Protein AF-A0AAD6D3Y6-F1 (afdb_monomer_lite)

Organism: NCBI:txid3151616

Secondary structure (DSSP, 8-state):
--TT-SS---EEEEEE-TTS-HHHHHHHHHTTPSEEEEEEEETTEEEEEEEEE-EEEEE---TT----------------------TTTS---SEEEEEE---SHHHIIIIIHHHHHHHHHHHHHHS----SSS---GGGGGG--EEEEEEEEETTS-------TT---------HHHHHHHHHS-SSTT----EEEEEEPPTT----HHHHHHHHHHHHHHHHHHHHHHHHHHHHHHHHHHHHHHTTTSTT--HHHHHHHHHHHHHHHHHHT-HHHHHHHHHHHHHHHHHHHHHHHTT-TTTTT----THHHHHHHHHHHHHTS--S-TTTTSSS---

InterPro domains:
  IPR045126 Trafficking protein particle complex subunit TRAPPC10/Trs130 [PTHR13251] (1-311)
  IPR056913 TRAPPC10/Trs130, N-terminal [PF23036] (8-297)

pLDDT: mean 73.59, std 24.44, range [24.7, 98.38]

Foldseek 3Di:
DDPPPDQALEQEEEEEEPPPCCVVCVVVLCVCPFPAFFWFDAPVDDIDTQGTAGYDYDYDDDPPDDPDPDDDDDDDDPDVCPPPLQQLPDNAHQEYEYEDEDQDDVCCVPPVVVVVVVVVVVVVCQLDPDDDDDDDPLRSQLNFHYYAYEYEAEPPDHPPDDDDPPDPDDDDDDDPQRVCQVSPWDPDPPTDRRYAYAYHYDPPDDDDVVNVVSSVVVSVSVSVRSSVRLNSSLVSLVVVLVVLVVCQQPPPRAPVSNLSSLLSNLVSCSSRPVPVSSVVSVVVSVVSVVVLVVCVVVVNNNNRRSDDDPVVVVVVVVVVVVVVDDDDPPPPPPPDDDD

Radius of gyration: 25.41 Å; chains: 1; bounding box: 74×55×65 Å

Structure (mmCIF, N/CA/C/O backbone):
data_AF-A0AAD6D3Y6-F1
#
_entry.id   AF-A0AAD6D3Y6-F1
#
loop_
_atom_site.group_PDB
_atom_site.id
_atom_site.type_symbol
_atom_site.label_atom_id
_atom_site.label_alt_id
_atom_site.label_comp_id
_atom_site.label_asym_id
_atom_site.label_entity_id
_atom_site.label_seq_id
_atom_site.pdbx_PDB_ins_code
_atom_site.Cartn_x
_atom_site.Cartn_y
_atom_site.Cartn_z
_atom_site.occupancy
_atom_site.B_iso_or_equiv
_atom_site.auth_seq_id
_atom_site.auth_comp_id
_atom_site.auth_asym_id
_atom_site.auth_atom_id
_atom_site.pdbx_PDB_model_num
ATOM 1 N N . MET A 1 1 ? 9.311 -30.380 1.955 1.00 29.64 1 MET A N 1
ATOM 2 C CA . MET A 1 1 ? 9.420 -29.188 1.094 1.00 29.64 1 MET A CA 1
ATOM 3 C C . MET A 1 1 ? 8.186 -29.175 0.220 1.00 29.64 1 MET A C 1
ATOM 5 O O . MET A 1 1 ? 7.934 -30.170 -0.446 1.00 29.64 1 MET A O 1
ATOM 9 N N . ASP A 1 2 ? 7.358 -28.149 0.378 1.00 24.70 2 ASP A N 1
ATOM 10 C CA . ASP A 1 2 ? 6.023 -28.045 -0.216 1.00 24.70 2 ASP A CA 1
ATOM 11 C C . ASP A 1 2 ? 6.139 -27.502 -1.657 1.00 24.70 2 ASP A C 1
ATOM 13 O O . ASP A 1 2 ? 6.800 -26.481 -1.851 1.00 24.70 2 ASP A O 1
ATOM 17 N N . PRO A 1 3 ? 5.570 -28.160 -2.684 1.00 26.31 3 PRO A N 1
ATOM 18 C CA . PRO A 1 3 ? 5.762 -27.792 -4.091 1.00 26.31 3 PRO A CA 1
ATOM 19 C C . PRO A 1 3 ? 4.899 -26.594 -4.548 1.00 26.31 3 PRO A C 1
ATOM 21 O O . PRO A 1 3 ? 4.586 -26.466 -5.728 1.00 26.31 3 PRO A O 1
ATOM 24 N N . SER A 1 4 ? 4.519 -25.698 -3.635 1.00 30.69 4 SER A N 1
ATOM 25 C CA . SER A 1 4 ? 3.674 -24.520 -3.891 1.00 30.69 4 SER A CA 1
ATOM 26 C C . SER A 1 4 ? 4.456 -23.270 -4.328 1.00 30.69 4 SER A C 1
ATOM 28 O O . SER A 1 4 ? 3.867 -22.233 -4.631 1.00 30.69 4 SER A O 1
ATOM 30 N N . GLN A 1 5 ? 5.782 -23.363 -4.431 1.00 35.56 5 GLN A N 1
ATOM 31 C CA . GLN A 1 5 ? 6.666 -22.250 -4.779 1.00 35.56 5 GLN A CA 1
ATOM 32 C C . GLN A 1 5 ? 6.903 -22.129 -6.298 1.00 35.56 5 GLN A C 1
ATOM 34 O O . GLN A 1 5 ? 8.034 -22.006 -6.757 1.00 35.56 5 GLN A O 1
ATOM 39 N N . ALA A 1 6 ? 5.832 -22.180 -7.090 1.00 31.27 6 ALA A N 1
ATOM 40 C CA . ALA A 1 6 ? 5.877 -21.908 -8.525 1.00 31.27 6 ALA A CA 1
ATOM 41 C C . ALA A 1 6 ? 4.898 -20.767 -8.857 1.00 31.27 6 ALA A C 1
ATOM 43 O O . ALA A 1 6 ? 3.686 -20.938 -8.746 1.00 31.27 6 ALA A O 1
ATOM 44 N N . ALA A 1 7 ? 5.453 -19.605 -9.231 1.00 39.34 7 ALA A N 1
ATOM 45 C CA . ALA A 1 7 ? 4.770 -18.413 -9.765 1.00 39.34 7 ALA A CA 1
ATOM 46 C C . ALA A 1 7 ? 3.680 -17.775 -8.869 1.00 39.34 7 ALA A C 1
ATOM 48 O O . ALA A 1 7 ? 2.541 -17.576 -9.288 1.00 39.34 7 ALA A O 1
ATOM 49 N N . SER A 1 8 ? 4.006 -17.454 -7.612 1.00 42.97 8 SER A N 1
ATOM 50 C CA . SER A 1 8 ? 3.056 -16.829 -6.682 1.00 42.97 8 SER A CA 1
ATOM 51 C C . SER A 1 8 ? 3.239 -15.311 -6.649 1.00 42.97 8 SER A C 1
ATOM 53 O O . SER A 1 8 ? 4.220 -14.821 -6.097 1.00 42.97 8 SER A O 1
ATOM 55 N N . SER A 1 9 ? 2.275 -14.577 -7.206 1.00 53.47 9 SER A N 1
ATOM 56 C CA . SER A 1 9 ? 2.002 -13.167 -6.902 1.00 53.47 9 SER A CA 1
ATOM 57 C C . SER A 1 9 ? 2.112 -12.929 -5.386 1.00 53.47 9 SER A C 1
ATOM 59 O O . SER A 1 9 ? 1.259 -13.409 -4.635 1.00 53.47 9 SER A O 1
ATOM 61 N N . ASN A 1 10 ? 3.166 -12.261 -4.917 1.00 71.12 10 ASN A N 1
ATOM 62 C CA . ASN A 1 10 ? 3.442 -12.119 -3.485 1.00 71.12 10 ASN A CA 1
ATOM 63 C C . ASN A 1 10 ? 3.415 -10.641 -3.089 1.00 71.12 10 ASN A C 1
ATOM 65 O O . ASN A 1 10 ? 4.448 -10.029 -2.817 1.00 71.12 10 ASN A O 1
ATOM 69 N N . VAL A 1 11 ? 2.216 -10.053 -3.048 1.00 88.88 11 VAL A N 1
ATOM 70 C CA . VAL A 1 11 ? 2.028 -8.791 -2.328 1.00 88.88 11 VAL A CA 1
ATOM 71 C C . VAL A 1 11 ? 2.177 -9.067 -0.839 1.00 88.88 11 VAL A C 1
ATOM 73 O O . VAL A 1 11 ? 1.433 -9.854 -0.256 1.00 88.88 11 VAL A O 1
ATOM 76 N N . THR A 1 12 ? 3.138 -8.399 -0.215 1.00 91.81 12 THR A N 1
ATOM 77 C CA . THR A 1 12 ? 3.390 -8.545 1.216 1.00 91.81 12 THR A CA 1
ATOM 78 C C . THR A 1 12 ? 2.735 -7.412 1.997 1.00 91.81 12 THR A C 1
ATOM 80 O O . THR A 1 12 ? 2.876 -6.238 1.643 1.00 91.81 12 THR A O 1
ATOM 83 N N . VAL A 1 13 ? 2.052 -7.768 3.082 1.00 94.06 13 VAL A N 1
ATOM 84 C CA . VAL A 1 13 ? 1.565 -6.853 4.114 1.00 94.06 13 VAL A CA 1
ATOM 85 C C . VAL A 1 13 ? 2.375 -7.098 5.379 1.00 94.06 13 VAL A C 1
ATOM 87 O O . VAL A 1 13 ? 2.383 -8.195 5.932 1.00 94.06 13 VAL A O 1
ATOM 90 N N . GLU A 1 14 ? 3.078 -6.075 5.837 1.00 95.06 14 GLU A N 1
ATOM 91 C CA . GLU A 1 14 ? 3.835 -6.136 7.082 1.00 95.06 14 GLU A CA 1
ATOM 92 C C . GLU A 1 14 ? 2.945 -5.707 8.247 1.00 95.06 14 GLU A C 1
ATOM 94 O O . GLU A 1 14 ? 2.184 -4.747 8.123 1.00 95.06 14 GLU A O 1
ATOM 99 N N . TYR A 1 15 ? 3.034 -6.384 9.389 1.00 96.25 15 TYR A N 1
ATOM 100 C CA . TYR A 1 15 ? 2.309 -5.994 10.594 1.00 96.25 15 TYR A CA 1
ATOM 101 C C . TYR A 1 15 ? 3.240 -5.781 11.790 1.00 96.25 15 TYR A C 1
ATOM 103 O O . TYR A 1 15 ? 4.175 -6.541 12.035 1.00 96.25 15 TYR A O 1
ATOM 111 N N . THR A 1 16 ? 2.962 -4.737 12.567 1.00 97.44 16 THR A N 1
ATOM 112 C CA . THR A 1 16 ? 3.592 -4.456 13.861 1.00 97.44 16 THR A CA 1
ATOM 113 C C . THR A 1 16 ? 2.586 -4.765 14.961 1.00 97.44 16 THR A C 1
ATOM 115 O O . THR A 1 16 ? 1.524 -4.148 15.016 1.00 97.44 16 THR A O 1
ATO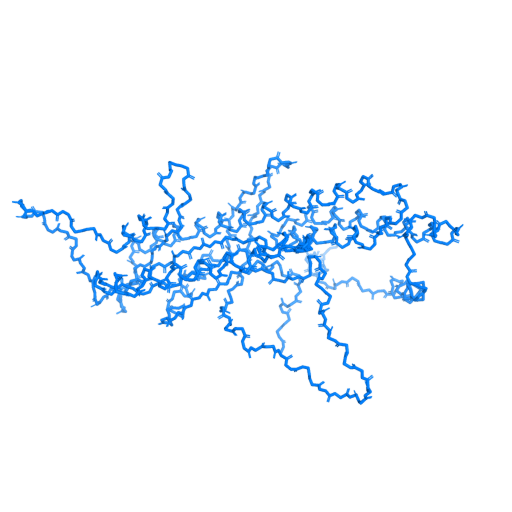M 118 N N . ASP A 1 17 ? 2.911 -5.723 15.824 1.00 96.38 17 ASP A N 1
ATOM 119 C CA . ASP A 1 17 ? 1.988 -6.252 16.828 1.00 96.38 17 ASP A CA 1
ATOM 120 C C . ASP A 1 17 ? 2.645 -6.329 18.214 1.00 96.38 17 ASP A C 1
ATOM 122 O O . ASP A 1 17 ? 3.096 -7.393 18.640 1.00 96.38 17 ASP A O 1
ATOM 126 N N . PRO A 1 18 ? 2.721 -5.201 18.941 1.00 94.69 18 PRO A N 1
ATOM 127 C CA . PRO A 1 18 ? 3.331 -5.170 20.269 1.00 94.69 18 PRO A CA 1
ATOM 128 C C . PRO A 1 18 ? 2.520 -5.936 21.326 1.00 94.69 18 PRO A C 1
ATOM 130 O O . PRO A 1 18 ? 3.010 -6.147 22.431 1.00 94.69 18 PRO A O 1
ATOM 133 N N . SER A 1 19 ? 1.272 -6.313 21.028 1.00 93.50 19 SER A N 1
ATOM 134 C CA . SER A 1 19 ? 0.341 -6.926 21.982 1.00 93.50 19 SER A CA 1
ATOM 135 C C . SER A 1 19 ? -0.005 -8.385 21.667 1.00 93.50 19 SER A C 1
ATOM 137 O O . SER A 1 19 ? -0.805 -8.974 22.393 1.00 93.50 19 SER A O 1
ATOM 139 N N . GLY A 1 20 ? 0.579 -8.981 20.622 1.00 94.38 20 GLY A N 1
ATOM 140 C CA . GLY A 1 20 ? 0.319 -10.372 20.236 1.00 94.38 20 GLY A CA 1
ATOM 141 C C . GLY A 1 20 ? -1.126 -10.627 19.780 1.00 94.38 20 GLY A C 1
ATOM 142 O O . GLY A 1 20 ? -1.701 -11.676 20.076 1.00 94.38 20 GLY A O 1
ATOM 143 N N . LEU A 1 21 ? -1.746 -9.653 19.116 1.00 94.00 21 LEU A N 1
ATOM 144 C CA . LEU A 1 21 ? -3.113 -9.708 18.604 1.00 94.00 21 LEU A CA 1
ATOM 145 C C . LEU A 1 21 ? -3.249 -10.491 17.293 1.00 94.00 21 LEU A C 1
ATOM 147 O O . LEU A 1 21 ? -4.316 -11.052 17.042 1.00 94.00 21 LEU A O 1
ATOM 151 N N . PHE A 1 22 ? -2.209 -10.542 16.455 1.00 94.88 22 PHE A N 1
ATOM 152 C CA . PHE A 1 22 ? -2.295 -11.092 15.098 1.00 94.88 22 PHE A CA 1
ATOM 153 C C . PHE A 1 22 ? -2.845 -12.530 15.054 1.00 94.88 22 PHE A C 1
ATOM 155 O O . PHE A 1 22 ? -3.781 -12.759 14.285 1.00 94.88 22 PHE A O 1
ATOM 162 N N . PRO A 1 23 ? -2.406 -13.477 15.915 1.00 94.31 23 PRO A N 1
ATOM 163 C CA . PRO A 1 23 ? -2.943 -14.843 15.909 1.00 94.31 23 PRO A CA 1
ATOM 164 C C . PRO A 1 23 ? -4.462 -14.929 16.132 1.00 94.31 23 PRO A C 1
ATOM 166 O O . PRO A 1 23 ? -5.095 -15.893 15.710 1.00 94.31 23 PRO A O 1
ATOM 169 N N . GLN A 1 24 ? -5.064 -13.929 16.784 1.00 91.94 24 GLN A N 1
ATOM 170 C CA . GLN A 1 24 ? -6.501 -13.901 17.080 1.00 91.94 24 GLN A CA 1
ATOM 171 C C . GLN A 1 24 ? -7.332 -13.424 15.882 1.00 91.94 24 GLN A C 1
ATOM 173 O O . GLN A 1 24 ? -8.460 -13.872 15.693 1.00 91.94 24 GLN A O 1
ATOM 178 N N . ILE A 1 25 ? -6.778 -12.520 15.071 1.00 94.12 25 ILE A N 1
ATOM 179 C CA . ILE A 1 25 ? -7.455 -11.933 13.903 1.00 94.12 25 ILE A CA 1
ATOM 180 C C . ILE A 1 25 ? -7.087 -12.635 12.591 1.00 94.12 25 ILE A C 1
ATOM 182 O O . ILE A 1 25 ? -7.789 -12.460 11.599 1.00 94.12 25 ILE A O 1
ATOM 186 N N . GLN A 1 26 ? -6.019 -13.438 12.575 1.00 93.31 26 GLN A N 1
ATOM 187 C CA . GLN A 1 26 ? -5.490 -14.070 11.367 1.00 93.31 26 GLN A CA 1
ATOM 188 C C . GLN A 1 26 ? -6.554 -14.890 10.630 1.00 93.31 26 GLN A C 1
ATOM 190 O O . GLN A 1 26 ? -6.830 -14.616 9.466 1.00 93.31 26 GLN A O 1
ATOM 195 N N . SER A 1 27 ? -7.222 -15.824 11.316 1.00 92.44 27 SER A N 1
ATOM 196 C CA . SER A 1 27 ? -8.264 -16.665 10.700 1.00 92.44 27 SER A CA 1
ATOM 197 C C . SER A 1 27 ? -9.457 -15.857 10.166 1.00 92.44 27 SER A C 1
ATOM 199 O O . SER A 1 27 ? -10.065 -16.222 9.159 1.00 92.44 27 SER A O 1
ATOM 201 N N . ILE A 1 28 ? -9.772 -14.731 10.814 1.00 93.00 28 ILE A N 1
ATOM 202 C CA . ILE A 1 28 ? -10.852 -13.827 10.411 1.00 93.00 28 ILE A CA 1
ATOM 203 C C . ILE A 1 28 ? -10.478 -13.141 9.095 1.00 93.00 28 ILE A C 1
ATOM 205 O O . ILE A 1 28 ? -11.274 -13.136 8.158 1.00 93.00 28 ILE A O 1
ATOM 209 N N . ILE A 1 29 ? -9.258 -12.612 8.996 1.00 93.75 29 ILE A N 1
ATOM 210 C CA . ILE A 1 29 ? -8.768 -11.933 7.792 1.00 93.75 29 ILE A CA 1
ATOM 211 C C . ILE A 1 29 ? -8.563 -12.931 6.644 1.00 93.75 29 ILE A C 1
ATOM 213 O O . ILE A 1 29 ? -8.992 -12.673 5.520 1.00 93.75 29 ILE A O 1
ATOM 217 N N . GLU A 1 30 ? -7.976 -14.098 6.918 1.00 92.62 30 GLU A N 1
ATOM 218 C CA . GLU A 1 30 ? -7.735 -15.151 5.923 1.00 92.62 30 GLU A CA 1
ATOM 219 C C . GLU A 1 30 ? -9.030 -15.679 5.296 1.00 92.62 30 GLU A C 1
ATOM 221 O O . GLU A 1 30 ? -9.026 -16.057 4.126 1.00 92.62 30 GLU A O 1
ATOM 226 N N . SER A 1 31 ? -10.164 -15.610 6.005 1.00 93.62 31 SER A N 1
ATOM 227 C CA . SER A 1 31 ? -11.478 -15.962 5.443 1.00 93.62 31 SER A CA 1
ATOM 228 C C . SER A 1 31 ? -11.907 -15.089 4.251 1.00 93.62 31 SER A C 1
ATOM 230 O O . SER A 1 31 ? -12.812 -15.465 3.502 1.00 93.62 31 SER A O 1
ATOM 232 N N . LYS A 1 32 ? -11.267 -13.926 4.066 1.00 94.44 32 LYS A N 1
ATOM 233 C CA . LYS A 1 32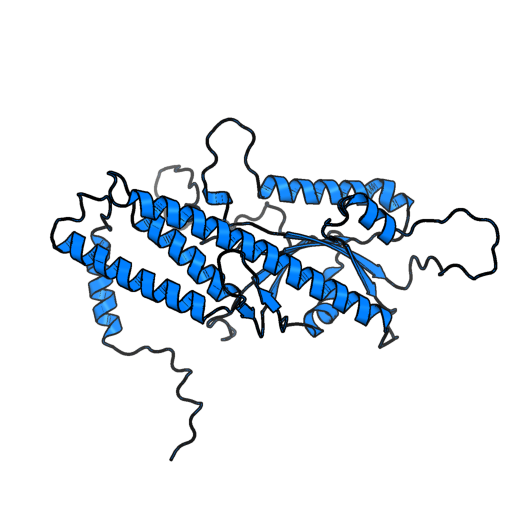 ? -11.500 -12.984 2.961 1.00 94.44 32 LYS A CA 1
ATOM 234 C C . LYS A 1 32 ? -10.401 -13.010 1.903 1.00 94.44 32 LYS A C 1
ATOM 236 O O . LYS A 1 32 ? -10.491 -12.260 0.932 1.00 94.44 32 LYS A O 1
ATOM 241 N N . LEU A 1 33 ? -9.378 -13.848 2.075 1.00 92.75 33 LEU A N 1
ATOM 242 C CA . LEU A 1 33 ? -8.307 -14.013 1.100 1.00 92.75 33 LEU A CA 1
ATOM 243 C C . LEU A 1 33 ? -8.631 -15.123 0.079 1.00 92.75 33 LEU A C 1
ATOM 245 O O . LEU A 1 33 ? -9.327 -16.085 0.407 1.00 92.75 33 LEU A O 1
ATOM 249 N N . PRO A 1 34 ? -8.114 -15.027 -1.162 1.00 94.38 34 PRO A N 1
ATOM 250 C CA . PRO A 1 34 ? -7.408 -13.875 -1.735 1.00 94.38 34 PRO A CA 1
ATOM 251 C C . PRO A 1 34 ? -8.339 -12.665 -1.896 1.00 94.38 34 PRO A C 1
ATOM 253 O O . PRO A 1 34 ? -9.553 -12.829 -2.013 1.00 94.38 34 PRO A O 1
ATOM 256 N N . LEU A 1 35 ? -7.779 -11.452 -1.925 1.00 94.81 35 LEU A N 1
ATOM 257 C CA . LEU A 1 35 ? -8.582 -10.256 -2.177 1.00 94.81 35 LEU A CA 1
ATOM 258 C C . LEU A 1 35 ? -9.098 -10.289 -3.612 1.00 94.81 35 LEU A C 1
ATOM 260 O O . LEU A 1 35 ? -8.324 -10.501 -4.540 1.00 94.81 35 LEU A O 1
ATOM 264 N N . LYS A 1 36 ? -10.397 -10.063 -3.803 1.00 94.12 36 LYS A N 1
ATOM 265 C CA . LYS A 1 36 ? -11.034 -10.137 -5.124 1.00 94.12 36 LYS A CA 1
ATOM 266 C C . LYS A 1 36 ? -11.553 -8.792 -5.601 1.00 94.12 36 LYS A C 1
ATOM 268 O O . LYS A 1 36 ? -11.879 -7.923 -4.783 1.00 94.12 36 LYS A O 1
ATOM 273 N N . ASN A 1 37 ? -11.697 -8.678 -6.920 1.00 93.06 37 ASN A N 1
ATOM 274 C CA . ASN A 1 37 ? -12.347 -7.560 -7.608 1.00 93.06 37 ASN A CA 1
ATOM 275 C C . ASN A 1 37 ? -11.702 -6.196 -7.310 1.00 93.06 37 ASN A C 1
ATOM 277 O O . ASN A 1 37 ? -12.397 -5.211 -7.042 1.00 93.06 37 ASN A O 1
ATOM 281 N N . LEU A 1 38 ? -10.368 -6.130 -7.327 1.00 95.81 38 LEU A N 1
ATOM 282 C CA . LEU A 1 38 ? -9.665 -4.857 -7.217 1.00 95.81 38 LEU A CA 1
ATOM 283 C C . LEU A 1 38 ? -9.642 -4.185 -8.592 1.00 95.81 38 LEU A C 1
ATOM 285 O O . LEU A 1 38 ? -9.513 -4.849 -9.618 1.00 95.81 38 LEU A O 1
ATOM 289 N N . HIS A 1 39 ? -9.745 -2.861 -8.610 1.00 95.38 39 HIS A N 1
ATOM 290 C CA . HIS A 1 39 ? -9.711 -2.080 -9.842 1.00 95.38 39 HIS A CA 1
ATOM 291 C C . HIS A 1 39 ? -8.620 -1.029 -9.709 1.00 95.38 39 HIS A C 1
ATOM 293 O O . HIS A 1 39 ? -8.803 -0.018 -9.027 1.00 95.38 39 HIS A O 1
ATOM 299 N N . TRP A 1 40 ? -7.478 -1.281 -10.339 1.00 96.00 40 TRP A N 1
ATOM 300 C CA . TRP A 1 40 ? -6.388 -0.323 -10.369 1.00 96.00 40 TRP A CA 1
ATOM 301 C C . TRP A 1 40 ? -6.675 0.756 -11.412 1.00 96.00 40 TRP A C 1
ATOM 303 O O . TRP A 1 40 ? -6.980 0.469 -12.573 1.00 96.00 40 TRP A O 1
ATOM 313 N N . LYS A 1 41 ? -6.597 2.012 -10.976 1.00 93.25 41 LYS A N 1
ATOM 314 C CA . LYS A 1 41 ? -6.769 3.197 -11.812 1.00 93.25 41 LYS A CA 1
ATOM 315 C C . LYS A 1 41 ? -5.502 4.021 -11.693 1.00 93.25 41 LYS A C 1
ATOM 317 O O . LYS A 1 41 ? -5.200 4.481 -10.598 1.00 93.25 41 LYS A O 1
ATOM 322 N N . SER A 1 42 ? -4.824 4.223 -12.812 1.00 89.69 42 SER A N 1
ATOM 323 C CA . SER A 1 42 ? -3.665 5.103 -12.894 1.00 89.69 42 SER A CA 1
ATOM 324 C C . SER A 1 42 ? -3.956 6.245 -13.867 1.00 89.69 42 SER A C 1
ATOM 326 O O . SER A 1 42 ? -4.652 6.015 -14.858 1.00 89.69 42 SER A O 1
ATOM 328 N N . PRO A 1 43 ? -3.452 7.471 -13.646 1.00 86.44 43 PRO A N 1
ATOM 329 C CA . PRO A 1 43 ? -3.654 8.577 -14.583 1.00 86.44 43 PRO A CA 1
ATOM 330 C C . PRO A 1 43 ? -3.055 8.322 -15.974 1.00 86.44 43 PRO A C 1
ATOM 332 O O . PRO A 1 43 ? -3.552 8.858 -16.962 1.00 86.44 43 PRO A O 1
ATOM 335 N N . THR A 1 44 ? -1.987 7.522 -16.052 1.00 83.31 44 THR A N 1
ATOM 336 C CA . THR A 1 44 ? -1.222 7.266 -17.283 1.00 83.31 44 THR A CA 1
ATOM 337 C C . THR A 1 44 ? -1.656 5.997 -18.016 1.00 83.31 44 THR A C 1
ATOM 339 O O . THR A 1 44 ? -1.186 5.747 -19.127 1.00 83.31 44 THR A O 1
ATOM 342 N N . ARG A 1 45 ? -2.559 5.191 -17.437 1.00 86.75 45 ARG A N 1
ATOM 343 C CA . ARG A 1 45 ? -2.931 3.869 -17.961 1.00 86.75 45 ARG A CA 1
ATOM 344 C C . ARG A 1 45 ? -4.439 3.632 -17.962 1.00 86.75 45 ARG A C 1
ATOM 346 O O . ARG A 1 45 ? -5.163 4.194 -17.143 1.00 86.75 45 ARG A O 1
ATOM 353 N N . PRO A 1 46 ? -4.938 2.763 -18.858 1.00 91.19 46 PRO A N 1
ATOM 354 C CA . PRO A 1 46 ? -6.310 2.282 -18.768 1.00 91.19 46 PRO A CA 1
ATOM 355 C C . PRO A 1 46 ? -6.549 1.561 -17.437 1.00 91.19 46 PRO A C 1
ATOM 357 O O . PRO A 1 46 ? -5.643 0.963 -16.858 1.00 91.19 46 PRO A O 1
ATOM 360 N N . VAL A 1 47 ? -7.801 1.579 -16.979 1.00 94.38 47 VAL A N 1
ATOM 361 C CA . VAL A 1 47 ? -8.210 0.848 -15.775 1.00 94.38 47 VAL A CA 1
ATOM 362 C C . VAL A 1 47 ? -7.918 -0.642 -15.953 1.00 94.38 47 VAL A C 1
ATOM 364 O O . VAL A 1 47 ? -8.276 -1.231 -16.976 1.00 94.38 47 VAL A O 1
ATOM 367 N N . ARG A 1 48 ? -7.297 -1.252 -14.941 1.00 94.75 48 ARG A N 1
ATOM 368 C CA . ARG A 1 48 ? -7.036 -2.693 -14.891 1.00 94.75 48 ARG A CA 1
ATOM 369 C C . ARG A 1 48 ? -7.839 -3.346 -13.782 1.00 94.75 48 ARG A C 1
ATOM 371 O O . ARG A 1 48 ? -7.928 -2.821 -12.673 1.00 94.75 48 ARG A O 1
ATOM 378 N N . SER A 1 49 ? -8.395 -4.510 -14.087 1.00 94.19 49 SER A N 1
ATOM 379 C CA . SER A 1 49 ? -9.099 -5.334 -13.109 1.00 94.19 49 SER A CA 1
ATOM 380 C C . SER A 1 49 ? -8.163 -6.430 -12.624 1.00 94.19 49 SER A C 1
ATOM 382 O O . SER A 1 49 ? -7.571 -7.138 -13.431 1.00 94.19 49 SER A O 1
ATOM 384 N N . ILE A 1 50 ? -8.044 -6.569 -11.309 1.00 94.19 50 ILE A N 1
ATOM 385 C CA . ILE A 1 50 ? -7.297 -7.638 -10.652 1.00 94.19 50 ILE A CA 1
ATOM 386 C C . ILE A 1 50 ? -8.339 -8.546 -10.001 1.00 94.19 50 ILE A C 1
ATOM 388 O O . ILE A 1 50 ? -8.946 -8.208 -8.979 1.00 94.19 50 ILE A O 1
ATOM 392 N N . GLU A 1 51 ? -8.586 -9.691 -10.636 1.00 90.88 51 GLU A N 1
ATOM 393 C CA . GLU A 1 51 ? -9.628 -10.633 -10.218 1.00 90.88 51 GLU A CA 1
ATOM 394 C C . GLU A 1 51 ? -9.325 -11.249 -8.849 1.00 90.88 51 GLU A C 1
ATOM 396 O O . GLU A 1 51 ? -10.214 -11.369 -8.004 1.00 90.88 51 GLU A O 1
ATOM 401 N N . SER A 1 52 ? -8.061 -11.608 -8.618 1.00 91.94 52 SER A N 1
ATOM 402 C CA . SER A 1 52 ? -7.606 -12.283 -7.408 1.00 91.94 52 SER A CA 1
ATOM 403 C C . SER A 1 52 ? -6.183 -11.861 -7.060 1.00 91.94 52 SER A C 1
ATOM 405 O O . SER A 1 52 ? -5.241 -12.186 -7.777 1.00 91.94 52 SER A O 1
ATOM 407 N N . LEU A 1 53 ? -6.023 -11.219 -5.908 1.00 93.38 53 LEU A N 1
ATOM 408 C CA . LEU A 1 53 ? -4.747 -10.800 -5.352 1.00 93.38 53 LEU A CA 1
ATOM 409 C C . LEU A 1 53 ? -4.412 -11.623 -4.105 1.00 93.38 53 LEU A C 1
ATOM 411 O O . LEU A 1 53 ? -5.119 -11.572 -3.092 1.00 93.38 53 LEU A O 1
ATOM 415 N N . ARG A 1 54 ? -3.309 -12.372 -4.167 1.00 90.50 54 ARG A N 1
ATOM 416 C CA . ARG A 1 54 ? -2.773 -13.090 -3.007 1.00 90.50 54 ARG A CA 1
ATOM 417 C C . ARG A 1 54 ? -1.947 -12.146 -2.147 1.00 90.50 54 ARG A C 1
ATOM 419 O O . ARG A 1 54 ? -1.169 -11.348 -2.662 1.00 90.50 54 ARG A O 1
ATOM 426 N N . ILE A 1 55 ? -2.121 -12.270 -0.836 1.00 90.94 55 ILE A N 1
ATOM 427 C CA . ILE A 1 55 ? -1.399 -11.479 0.152 1.00 90.94 55 ILE A CA 1
ATOM 428 C C . ILE A 1 55 ? -0.703 -12.410 1.131 1.00 90.94 55 ILE A C 1
ATOM 430 O O . ILE A 1 55 ? -1.329 -13.330 1.654 1.00 90.94 55 ILE A O 1
ATOM 434 N N . GLY A 1 56 ? 0.573 -12.137 1.393 1.00 90.94 56 GLY A N 1
ATOM 435 C CA . GLY A 1 56 ? 1.318 -12.718 2.505 1.00 90.94 56 GLY A CA 1
ATOM 436 C C . GLY A 1 56 ? 1.449 -11.720 3.652 1.00 90.94 56 GLY A C 1
ATOM 437 O O . GLY A 1 56 ? 1.746 -10.550 3.417 1.00 90.94 56 GLY A O 1
ATOM 438 N N . PHE A 1 57 ? 1.259 -12.177 4.890 1.00 92.62 57 PHE A N 1
ATOM 439 C CA . PHE A 1 57 ? 1.527 -11.370 6.079 1.00 92.62 57 PHE A CA 1
ATOM 440 C C . PHE A 1 57 ? 2.908 -11.678 6.649 1.00 92.62 57 PHE A C 1
ATOM 442 O O . PHE A 1 57 ? 3.276 -12.843 6.794 1.00 92.62 57 PHE A O 1
ATOM 449 N N . VAL A 1 58 ? 3.654 -10.637 7.012 1.00 92.75 58 VAL A N 1
ATOM 450 C CA . VAL A 1 58 ? 4.957 -10.763 7.678 1.00 92.75 58 VAL A CA 1
ATOM 451 C C . VAL A 1 58 ? 5.000 -9.882 8.918 1.00 92.75 58 VAL A C 1
ATOM 453 O O . VAL A 1 58 ? 4.532 -8.747 8.902 1.00 92.75 58 VAL A O 1
ATOM 456 N N . SER A 1 59 ? 5.558 -10.396 10.010 1.00 92.75 59 SER A N 1
ATOM 457 C CA . SER A 1 59 ? 5.785 -9.583 11.204 1.00 92.75 59 SER A CA 1
ATOM 458 C C . SER A 1 59 ? 6.952 -8.628 10.960 1.00 92.75 59 SER A C 1
ATOM 460 O O . SER A 1 59 ? 7.981 -9.042 10.423 1.00 92.75 59 SER A O 1
ATOM 462 N N . ALA A 1 60 ? 6.812 -7.373 11.383 1.00 88.94 60 ALA A N 1
ATOM 463 C CA . ALA A 1 60 ? 7.914 -6.423 11.418 1.00 88.94 60 ALA A CA 1
ATOM 464 C C . ALA A 1 60 ? 8.994 -6.946 12.382 1.00 88.94 60 ALA A C 1
ATOM 466 O O . ALA A 1 60 ? 8.834 -6.900 13.603 1.00 88.94 60 ALA A O 1
ATOM 467 N N . GLN A 1 61 ? 10.087 -7.483 11.837 1.00 68.25 61 GLN A N 1
ATOM 468 C CA . GLN A 1 61 ? 11.248 -7.867 12.636 1.00 68.25 61 GLN A CA 1
ATOM 469 C C . GLN A 1 61 ? 11.907 -6.591 13.182 1.00 68.25 61 GLN A C 1
ATOM 471 O O . GLN A 1 61 ? 12.138 -5.658 12.408 1.00 68.25 61 GLN A O 1
ATOM 476 N N . PRO A 1 62 ? 12.250 -6.517 14.482 1.00 50.94 62 PRO A N 1
ATOM 477 C CA . PRO A 1 62 ? 13.175 -5.493 14.939 1.00 50.94 62 PRO A CA 1
ATOM 478 C C . PRO A 1 62 ? 14.492 -5.688 14.181 1.00 50.94 62 PRO A C 1
ATOM 480 O O . PRO A 1 62 ? 14.930 -6.817 13.973 1.00 50.94 62 PRO A O 1
ATOM 483 N N . GLU A 1 63 ? 15.110 -4.591 13.760 1.00 44.34 63 GLU A N 1
ATOM 484 C CA . GLU A 1 63 ? 16.269 -4.491 12.854 1.00 44.34 63 GLU A CA 1
ATOM 485 C C . GLU A 1 63 ? 17.584 -5.144 13.368 1.00 44.34 63 GLU A C 1
ATOM 487 O O . GLU A 1 63 ? 18.681 -4.734 13.014 1.00 44.34 63 GLU A O 1
ATOM 492 N N . SER A 1 64 ? 17.512 -6.156 14.238 1.00 35.06 64 SER A N 1
ATOM 493 C CA . SER A 1 64 ? 18.649 -6.823 14.892 1.00 35.06 64 SER A CA 1
ATOM 494 C C . SER A 1 64 ? 18.988 -8.208 14.326 1.00 35.06 64 SER A C 1
ATOM 496 O O . SER A 1 64 ? 19.872 -8.877 14.859 1.00 35.06 64 SER A O 1
ATOM 498 N N . ALA A 1 65 ? 18.346 -8.644 13.242 1.00 34.81 65 ALA A N 1
ATOM 499 C CA . ALA A 1 65 ? 18.641 -9.924 12.602 1.00 34.81 65 ALA A CA 1
ATOM 500 C C . ALA A 1 65 ? 19.002 -9.746 11.121 1.00 34.81 65 ALA A C 1
ATOM 502 O O . ALA A 1 65 ? 18.294 -10.205 10.226 1.00 34.81 65 ALA A O 1
ATOM 503 N N . GLU A 1 66 ? 20.150 -9.118 10.850 1.00 35.00 66 GLU A N 1
ATOM 504 C CA . GLU A 1 66 ? 20.880 -9.481 9.636 1.00 35.00 66 GLU A CA 1
ATOM 505 C C . GLU A 1 66 ? 21.225 -10.980 9.730 1.00 35.00 66 GLU A C 1
ATOM 507 O O . GLU A 1 66 ? 21.828 -11.407 10.723 1.00 35.00 66 GLU A O 1
ATOM 512 N N . PRO A 1 67 ? 20.860 -11.814 8.741 1.00 34.06 67 PRO A N 1
ATOM 513 C CA . PRO A 1 67 ? 21.345 -13.179 8.707 1.00 34.06 67 PRO A CA 1
ATOM 514 C C . PRO A 1 67 ? 22.857 -13.111 8.500 1.00 34.06 67 PRO A C 1
ATOM 516 O O . PRO A 1 67 ? 23.322 -12.707 7.436 1.00 34.06 67 PRO A O 1
ATOM 519 N N . LYS A 1 68 ? 23.630 -13.491 9.526 1.00 29.16 68 LYS A N 1
ATOM 520 C CA . LYS A 1 68 ? 25.063 -13.765 9.378 1.00 29.16 68 LYS A CA 1
ATOM 521 C C . LYS A 1 68 ? 25.224 -14.755 8.220 1.00 29.16 68 LYS A C 1
ATOM 523 O O . LYS A 1 68 ? 24.713 -15.871 8.342 1.00 29.16 68 LYS A O 1
ATOM 528 N N . PRO A 1 69 ? 25.915 -14.407 7.122 1.00 34.28 69 PRO A N 1
ATOM 529 C CA . PRO A 1 69 ? 26.319 -15.421 6.171 1.00 34.28 69 PRO A CA 1
ATOM 530 C C . PRO A 1 69 ? 27.294 -16.353 6.892 1.00 34.28 69 PRO A C 1
ATOM 532 O O . PRO A 1 69 ? 28.257 -15.908 7.518 1.00 34.28 69 PRO A O 1
ATOM 535 N N . SER A 1 70 ? 27.002 -17.648 6.841 1.00 33.72 70 SER A N 1
ATOM 536 C CA . SER A 1 70 ? 27.939 -18.714 7.169 1.00 33.72 70 SER A CA 1
ATOM 537 C C . SER A 1 70 ? 29.233 -18.472 6.396 1.00 33.72 70 SER A C 1
ATOM 539 O O . SER A 1 70 ? 29.264 -18.571 5.170 1.00 33.72 70 SER A O 1
ATOM 541 N N . SER A 1 71 ? 30.274 -18.072 7.120 1.00 34.72 71 SER A N 1
ATOM 542 C CA . SER A 1 71 ? 31.610 -17.871 6.587 1.00 34.72 71 SER A CA 1
ATOM 543 C C . SER A 1 71 ? 32.264 -19.228 6.357 1.00 34.72 71 SER A C 1
ATOM 545 O O . SER A 1 71 ? 32.677 -19.863 7.321 1.00 34.72 71 SER A O 1
ATOM 547 N N . ASP A 1 72 ? 32.412 -19.621 5.098 1.00 36.56 72 ASP A N 1
ATOM 548 C CA . ASP A 1 72 ? 33.491 -20.505 4.667 1.00 36.56 72 ASP A CA 1
ATOM 549 C C . ASP A 1 72 ? 34.190 -19.834 3.482 1.00 36.56 72 ASP A C 1
ATOM 551 O O . ASP A 1 72 ? 33.607 -19.653 2.415 1.00 36.56 72 ASP A O 1
ATOM 555 N N . GLY A 1 73 ? 35.437 -19.407 3.699 1.00 31.38 73 GLY A N 1
ATOM 556 C CA . GLY A 1 73 ? 36.288 -18.807 2.670 1.00 31.38 73 GLY A CA 1
ATOM 557 C C . GLY A 1 73 ? 37.161 -17.674 3.201 1.00 31.38 73 GLY A C 1
ATOM 558 O O . GLY A 1 73 ? 36.765 -16.513 3.200 1.00 31.38 73 GLY A O 1
ATOM 559 N N . ALA A 1 74 ? 38.362 -18.017 3.662 1.00 38.66 74 ALA A N 1
ATOM 560 C CA . ALA A 1 74 ? 39.407 -17.074 4.045 1.00 38.66 74 ALA A CA 1
ATOM 561 C C . ALA A 1 74 ? 39.855 -16.202 2.852 1.00 38.66 74 ALA A C 1
ATOM 563 O O . ALA A 1 74 ? 40.128 -16.728 1.776 1.00 38.66 74 ALA A O 1
ATOM 564 N N . GLY A 1 75 ? 40.000 -14.887 3.057 1.00 30.06 75 GLY A N 1
ATOM 565 C CA . GLY A 1 75 ? 40.606 -13.992 2.063 1.00 30.06 75 GLY A CA 1
ATOM 566 C C . GLY A 1 75 ? 40.364 -12.503 2.319 1.00 30.06 75 GLY A C 1
ATOM 567 O O . GLY A 1 75 ? 39.362 -11.948 1.897 1.00 30.06 75 GLY A O 1
ATOM 568 N N . THR A 1 76 ? 41.302 -11.885 3.036 1.00 33.84 76 THR A N 1
ATOM 569 C CA . THR A 1 76 ? 41.656 -10.450 3.118 1.00 33.84 76 THR A CA 1
ATOM 570 C C . THR A 1 76 ? 40.845 -9.417 2.311 1.00 33.84 76 THR A C 1
ATOM 572 O O . THR A 1 76 ? 40.914 -9.385 1.085 1.00 33.84 76 THR A O 1
ATOM 575 N N . GLY A 1 77 ? 40.252 -8.449 3.024 1.00 30.08 77 GLY A N 1
ATOM 576 C CA . GLY A 1 77 ? 39.827 -7.152 2.480 1.00 30.08 77 GLY A CA 1
ATOM 577 C C . GLY A 1 77 ? 38.480 -6.693 3.033 1.00 30.08 77 GLY A C 1
ATOM 578 O O . GLY A 1 77 ? 37.435 -7.152 2.589 1.00 30.08 77 GLY A O 1
ATOM 579 N N . THR A 1 78 ? 38.483 -5.769 3.995 1.00 31.97 78 THR A N 1
ATOM 580 C CA . THR A 1 78 ? 37.269 -5.112 4.505 1.00 31.97 78 THR A CA 1
ATOM 581 C C . THR A 1 78 ? 36.710 -4.157 3.452 1.00 31.97 78 THR A C 1
ATOM 583 O O . THR A 1 78 ? 36.897 -2.944 3.526 1.00 31.97 78 THR A O 1
ATOM 586 N N . VAL A 1 79 ? 36.027 -4.703 2.451 1.00 29.94 79 VAL A N 1
ATOM 587 C CA . VAL A 1 79 ? 35.072 -3.939 1.654 1.00 29.94 79 VAL A CA 1
ATOM 588 C C . VAL A 1 79 ? 33.803 -3.889 2.490 1.00 29.94 79 VAL A C 1
ATOM 590 O O . VAL A 1 79 ? 33.191 -4.921 2.760 1.00 29.94 79 VAL A O 1
ATOM 593 N N . THR A 1 80 ? 33.420 -2.698 2.951 1.00 27.42 80 THR A N 1
ATOM 594 C CA . THR A 1 80 ? 32.067 -2.482 3.459 1.00 27.42 80 THR A CA 1
ATOM 595 C C . THR A 1 80 ? 31.133 -2.798 2.302 1.00 27.42 80 THR A C 1
ATOM 597 O O . THR A 1 80 ? 31.005 -2.027 1.353 1.00 27.42 80 THR A O 1
ATOM 600 N N . HIS A 1 81 ? 30.565 -4.002 2.315 1.00 28.67 81 HIS A N 1
ATOM 601 C CA . HIS A 1 81 ? 29.652 -4.467 1.290 1.00 28.67 81 HIS A CA 1
ATOM 602 C C . HIS A 1 81 ? 28.383 -3.623 1.448 1.00 28.67 81 HIS A C 1
ATOM 604 O O . HIS A 1 81 ? 27.444 -4.008 2.141 1.00 28.67 81 HIS A O 1
ATOM 610 N N . ARG A 1 82 ? 28.367 -2.419 0.855 1.00 37.12 82 ARG A N 1
ATOM 611 C CA . ARG A 1 82 ? 27.134 -1.706 0.527 1.00 37.12 82 ARG A CA 1
ATOM 612 C C . ARG A 1 82 ? 26.399 -2.656 -0.396 1.00 37.12 82 ARG A C 1
ATOM 614 O O . ARG A 1 82 ? 26.663 -2.681 -1.592 1.00 37.12 82 ARG A O 1
ATOM 621 N N . ARG A 1 83 ? 25.586 -3.531 0.195 1.00 38.66 83 ARG A N 1
ATOM 622 C CA . ARG A 1 83 ? 24.748 -4.507 -0.489 1.00 38.66 83 ARG A CA 1
ATOM 623 C C . ARG A 1 83 ? 24.131 -3.777 -1.672 1.00 38.66 83 ARG A C 1
ATOM 625 O O . ARG A 1 83 ? 23.375 -2.838 -1.452 1.00 38.66 83 ARG A O 1
ATOM 632 N N . HIS A 1 84 ? 24.557 -4.121 -2.886 1.00 37.34 84 HIS A N 1
ATOM 633 C CA . HIS A 1 84 ? 24.135 -3.453 -4.110 1.00 37.34 84 HIS A CA 1
ATOM 634 C C . HIS A 1 84 ? 22.602 -3.486 -4.142 1.00 37.34 84 HIS A C 1
ATOM 636 O O . HIS A 1 84 ? 21.991 -4.533 -4.348 1.00 37.34 84 HIS A O 1
ATOM 642 N N . GLN A 1 85 ? 21.985 -2.362 -3.786 1.00 46.97 85 GLN A N 1
ATOM 643 C CA . GLN A 1 85 ? 20.543 -2.210 -3.644 1.00 46.97 85 GLN A CA 1
ATOM 644 C C . GLN A 1 85 ? 19.987 -1.993 -5.051 1.00 46.97 85 GLN A C 1
ATOM 646 O O . GLN A 1 85 ? 19.738 -0.874 -5.467 1.00 46.97 85 GLN A O 1
ATOM 651 N N . ILE A 1 86 ? 19.871 -3.059 -5.831 1.00 51.19 86 ILE A N 1
ATOM 652 C CA . ILE A 1 86 ? 19.319 -2.976 -7.183 1.00 51.19 86 ILE A CA 1
ATOM 653 C C . ILE A 1 86 ? 17.856 -2.485 -7.071 1.00 51.19 86 ILE A C 1
ATOM 655 O O . ILE A 1 86 ? 17.064 -3.152 -6.386 1.00 51.19 86 ILE A O 1
ATOM 659 N N . PRO A 1 87 ? 17.492 -1.326 -7.672 1.00 49.25 87 PRO A N 1
ATOM 660 C CA . PRO A 1 87 ? 16.106 -0.870 -7.752 1.00 49.25 87 PRO A CA 1
ATOM 661 C C . PRO A 1 87 ? 15.214 -2.009 -8.236 1.00 49.25 87 PRO A C 1
ATOM 663 O O . PRO A 1 87 ? 15.518 -2.650 -9.235 1.00 49.25 87 PRO A O 1
ATOM 666 N N . GLY A 1 88 ? 14.133 -2.308 -7.518 1.00 48.38 88 GLY A N 1
ATOM 667 C CA . GLY A 1 88 ? 13.247 -3.395 -7.926 1.00 48.38 88 GLY A CA 1
ATOM 668 C C . GLY A 1 88 ? 13.778 -4.795 -7.687 1.00 48.38 88 GLY A C 1
ATOM 669 O O . GLY A 1 88 ? 13.254 -5.701 -8.313 1.00 48.38 88 GLY A O 1
ATOM 670 N N . LEU A 1 89 ? 14.730 -5.003 -6.767 1.00 52.75 89 LEU A N 1
ATOM 671 C CA . LEU A 1 89 ? 15.017 -6.325 -6.191 1.00 52.75 89 LEU A CA 1
ATOM 672 C C . LEU A 1 89 ? 14.494 -6.484 -4.756 1.00 52.75 89 LEU A C 1
ATOM 674 O O . LEU A 1 89 ? 14.245 -7.608 -4.318 1.00 52.75 89 LEU A O 1
ATOM 678 N N . ARG A 1 90 ? 14.279 -5.376 -4.037 1.00 63.16 90 ARG A N 1
ATOM 679 C CA . ARG A 1 90 ? 13.766 -5.384 -2.661 1.00 63.16 90 ARG A CA 1
ATOM 680 C C . ARG A 1 90 ? 12.322 -5.885 -2.629 1.00 63.16 90 ARG A C 1
ATOM 682 O O . ARG A 1 90 ? 11.491 -5.481 -3.438 1.00 63.16 90 ARG A O 1
ATOM 689 N N . GLN A 1 91 ? 12.028 -6.789 -1.698 1.00 68.62 91 GLN A N 1
ATOM 690 C CA . GLN A 1 91 ? 10.660 -7.201 -1.389 1.00 68.62 91 GLN A CA 1
ATOM 691 C C . GLN A 1 91 ? 10.100 -6.248 -0.334 1.00 68.62 91 GLN A C 1
ATOM 693 O O . GLN A 1 91 ? 10.081 -6.561 0.854 1.00 68.62 91 GLN A O 1
ATOM 698 N N . THR A 1 92 ? 9.713 -5.050 -0.761 1.00 81.75 92 THR A N 1
ATOM 699 C CA . THR A 1 92 ? 9.147 -4.052 0.151 1.00 81.75 92 THR A CA 1
ATOM 700 C C . THR A 1 92 ? 7.640 -4.271 0.286 1.00 81.75 92 THR A C 1
ATOM 702 O O . THR A 1 92 ? 6.953 -4.336 -0.745 1.00 81.75 92 THR A O 1
ATOM 705 N N . PRO A 1 93 ? 7.095 -4.366 1.516 1.00 90.81 93 PRO A N 1
ATOM 706 C CA . PRO A 1 93 ? 5.663 -4.552 1.727 1.00 90.81 93 PRO A CA 1
ATOM 707 C C . PRO A 1 93 ? 4.866 -3.399 1.113 1.00 90.81 93 PRO A C 1
ATOM 709 O O . PRO A 1 93 ? 5.312 -2.256 1.127 1.00 90.81 93 PRO A O 1
ATOM 712 N N . TYR A 1 94 ? 3.694 -3.696 0.560 1.00 92.75 94 TYR A N 1
ATOM 713 C CA . TYR A 1 94 ? 2.800 -2.683 -0.015 1.00 92.75 94 TYR A CA 1
ATOM 714 C C . TYR A 1 94 ? 1.981 -1.975 1.062 1.00 92.75 94 TYR A C 1
ATOM 716 O O . TYR A 1 94 ? 1.605 -0.822 0.905 1.00 92.75 94 TYR A O 1
ATOM 724 N N . LEU A 1 95 ? 1.700 -2.656 2.168 1.00 95.31 95 LEU A N 1
ATOM 725 C CA . LEU A 1 95 ? 0.942 -2.094 3.274 1.00 95.31 95 LEU A CA 1
ATOM 726 C C . LEU A 1 95 ? 1.609 -2.479 4.586 1.00 95.31 95 LEU A C 1
ATOM 728 O O . LEU A 1 95 ? 2.000 -3.631 4.773 1.00 95.31 95 LEU A O 1
ATOM 732 N N . LYS A 1 96 ? 1.706 -1.515 5.495 1.00 96.19 96 LYS A N 1
ATOM 733 C CA . LYS A 1 96 ? 2.172 -1.713 6.864 1.00 96.19 96 LYS A CA 1
ATOM 734 C C . LYS A 1 96 ? 1.023 -1.482 7.838 1.00 96.19 96 LYS A C 1
ATOM 736 O O . LYS A 1 96 ? 0.389 -0.431 7.810 1.00 96.19 96 LYS A O 1
ATOM 741 N N . VAL A 1 97 ? 0.738 -2.443 8.705 1.00 97.81 97 VAL A N 1
ATOM 742 C CA . VAL A 1 97 ? -0.401 -2.386 9.629 1.00 97.81 97 VAL A CA 1
ATOM 743 C C . VAL A 1 97 ? 0.092 -2.384 11.069 1.00 97.81 97 VAL A C 1
ATOM 745 O O . VAL A 1 97 ? 0.809 -3.289 11.483 1.00 97.81 97 VAL A O 1
ATOM 748 N N . PHE A 1 98 ? -0.312 -1.398 11.864 1.00 98.19 98 PHE A N 1
ATOM 749 C CA . PHE A 1 98 ? -0.093 -1.427 13.309 1.00 98.19 98 PHE A CA 1
ATOM 750 C C . PHE A 1 98 ? -1.315 -2.012 14.013 1.00 98.19 98 PHE A C 1
ATOM 752 O O . PHE A 1 98 ? -2.418 -1.479 13.871 1.00 98.19 98 PHE A O 1
ATOM 759 N N . LEU A 1 99 ? -1.125 -3.078 14.790 1.00 98.00 99 LEU A N 1
ATOM 760 C CA . LEU A 1 99 ? -2.177 -3.662 15.617 1.00 98.00 99 LEU A CA 1
ATOM 761 C C . LEU A 1 99 ? -2.215 -2.963 16.974 1.00 98.00 99 LEU A C 1
ATOM 763 O O . LEU A 1 99 ? -1.299 -3.081 17.788 1.00 98.00 99 LEU A O 1
ATOM 767 N N . LEU A 1 100 ? -3.287 -2.216 17.210 1.00 97.31 100 LEU A N 1
ATOM 768 C CA . LEU A 1 100 ? -3.499 -1.452 18.428 1.00 97.31 100 LEU A CA 1
ATOM 769 C C . LEU A 1 100 ? -4.434 -2.213 19.371 1.00 97.31 100 LEU A C 1
ATOM 771 O O . LEU A 1 100 ? -5.602 -2.412 19.041 1.00 97.31 100 LEU A O 1
ATOM 775 N N . ARG A 1 101 ? -3.947 -2.536 20.574 1.00 94.94 101 ARG A N 1
ATOM 776 C CA . ARG A 1 101 ? -4.783 -2.858 21.739 1.00 94.94 101 ARG A CA 1
ATOM 777 C C . ARG A 1 101 ? -4.876 -1.623 22.630 1.00 94.94 101 ARG A C 1
ATOM 779 O O . ARG A 1 101 ? -3.846 -1.154 23.113 1.00 94.94 101 ARG A O 1
ATOM 786 N N . CYS A 1 102 ? -6.072 -1.075 22.824 1.00 93.38 102 CYS A N 1
ATOM 787 C CA . CYS A 1 102 ? -6.264 0.089 23.688 1.00 93.38 102 CYS A CA 1
ATOM 788 C C . CYS A 1 102 ? -7.719 0.201 24.155 1.00 93.38 102 CYS A C 1
ATOM 790 O O . CYS A 1 102 ? -8.572 0.711 23.432 1.00 93.38 102 CYS A O 1
ATOM 792 N N . ASP A 1 103 ? -7.982 -0.223 25.387 1.00 88.25 103 ASP A N 1
ATOM 793 C CA . ASP A 1 103 ? -9.349 -0.385 25.890 1.00 88.25 103 ASP A CA 1
ATOM 794 C C . ASP A 1 103 ? -9.878 0.856 26.641 1.00 88.25 103 ASP A C 1
ATOM 796 O O . ASP A 1 103 ? -11.088 1.023 26.783 1.00 88.25 103 ASP A O 1
ATOM 800 N N . ASP A 1 104 ? -9.001 1.773 27.072 1.00 89.19 104 ASP A N 1
ATOM 801 C CA . ASP A 1 104 ? -9.378 2.939 27.879 1.00 89.19 104 ASP A CA 1
ATOM 802 C C . ASP A 1 104 ? -8.665 4.252 27.488 1.00 89.19 104 ASP A C 1
ATOM 804 O O . ASP A 1 104 ? -7.697 4.308 26.722 1.00 89.19 104 ASP A O 1
ATOM 808 N N . ASN A 1 105 ? -9.195 5.359 28.013 1.00 90.50 105 ASN A N 1
ATOM 809 C CA . ASN A 1 105 ? -8.771 6.712 27.663 1.00 90.50 105 ASN A CA 1
ATOM 810 C C . ASN A 1 105 ? -7.426 7.124 28.243 1.00 90.50 105 ASN A C 1
ATOM 812 O O . ASN A 1 105 ? -6.715 7.931 27.634 1.00 90.50 105 ASN A O 1
ATOM 816 N N . ASP A 1 106 ? -7.135 6.631 29.438 1.00 90.88 106 ASP A N 1
ATOM 817 C CA . ASP A 1 106 ? -5.967 7.025 30.200 1.00 90.88 106 ASP A CA 1
ATOM 818 C C . ASP A 1 106 ? -4.742 6.350 29.590 1.00 90.88 106 ASP A C 1
ATOM 820 O O . ASP A 1 106 ? -3.772 7.038 29.266 1.00 90.88 106 ASP A O 1
ATOM 824 N N . THR A 1 107 ? -4.849 5.061 29.255 1.00 93.38 107 THR A N 1
ATOM 825 C CA . THR A 1 107 ? -3.854 4.324 28.468 1.00 93.38 107 THR A CA 1
ATOM 826 C C . THR A 1 107 ? -3.619 4.979 27.106 1.00 93.38 107 THR A C 1
ATOM 828 O O . THR A 1 107 ? -2.468 5.198 26.715 1.00 93.38 107 THR A O 1
ATOM 831 N N . TYR A 1 108 ? -4.680 5.387 26.394 1.00 95.69 108 TYR A N 1
ATOM 832 C CA . TYR A 1 108 ? -4.522 6.057 25.099 1.00 95.69 108 TYR A CA 1
ATOM 833 C C . TYR A 1 108 ? -3.674 7.332 25.193 1.00 95.69 108 TYR A C 1
ATOM 835 O O . TYR A 1 108 ? -2.742 7.539 24.407 1.00 95.69 108 TYR A O 1
ATOM 843 N N . LYS A 1 109 ? -3.996 8.196 26.162 1.00 94.06 109 LYS A N 1
ATOM 844 C CA . LYS A 1 109 ? -3.305 9.474 26.374 1.00 94.06 109 LYS A CA 1
ATOM 845 C C . LYS A 1 109 ? -1.888 9.288 26.908 1.00 94.06 109 LYS A C 1
ATOM 847 O O . LYS A 1 109 ? -1.010 10.056 26.516 1.00 94.06 109 LYS A O 1
ATOM 852 N N . ALA A 1 110 ? -1.683 8.318 27.795 1.00 94.69 110 ALA A N 1
ATOM 853 C CA . ALA A 1 110 ? -0.408 8.090 28.458 1.00 94.69 110 ALA A CA 1
ATOM 854 C C . ALA A 1 110 ? 0.623 7.439 27.528 1.00 94.69 110 ALA A C 1
ATOM 856 O O . ALA A 1 110 ? 1.782 7.855 27.521 1.00 94.69 110 ALA A O 1
ATOM 857 N N . THR A 1 111 ? 0.218 6.439 26.736 1.00 96.00 111 THR A N 1
ATOM 858 C CA . THR A 1 111 ? 1.163 5.588 25.995 1.00 96.00 111 THR A CA 1
ATOM 859 C C . THR A 1 111 ? 0.786 5.407 24.527 1.00 96.00 111 THR A C 1
ATOM 861 O O . THR A 1 111 ? 1.576 5.774 23.655 1.00 96.00 111 THR A O 1
ATOM 864 N N . ALA A 1 112 ? -0.417 4.911 24.221 1.00 96.62 112 ALA A N 1
ATOM 865 C CA . ALA A 1 112 ? -0.729 4.409 22.879 1.00 96.62 112 ALA A CA 1
ATOM 866 C C . ALA A 1 112 ? -0.613 5.477 21.779 1.00 96.62 112 ALA A C 1
ATOM 868 O O . ALA A 1 112 ? -0.032 5.229 20.721 1.00 96.62 112 ALA A O 1
ATOM 869 N N . ARG A 1 113 ? -1.089 6.703 22.040 1.00 96.88 113 ARG A N 1
ATOM 870 C CA . ARG A 1 113 ? -0.987 7.829 21.095 1.00 96.88 113 ARG A CA 1
ATOM 871 C C . ARG A 1 113 ? 0.466 8.170 20.758 1.00 96.88 113 ARG A C 1
ATOM 873 O O . ARG A 1 113 ? 0.767 8.523 19.618 1.00 96.88 113 ARG A O 1
ATOM 880 N N . LYS A 1 114 ? 1.368 8.094 21.742 1.00 96.94 114 LYS A N 1
ATOM 881 C CA . LYS A 1 114 ? 2.800 8.349 21.545 1.00 96.94 114 LYS A CA 1
ATOM 882 C C . LYS A 1 114 ? 3.429 7.227 20.718 1.00 96.94 114 LYS A C 1
ATOM 884 O O . LYS A 1 114 ? 4.069 7.528 19.716 1.00 96.94 114 LYS A O 1
ATOM 889 N N . THR A 1 115 ? 3.163 5.969 21.068 1.00 96.56 115 THR A N 1
ATOM 890 C CA . THR A 1 115 ? 3.663 4.795 20.336 1.00 96.56 115 THR A CA 1
ATOM 891 C C . THR A 1 115 ? 3.240 4.805 18.868 1.00 96.56 115 THR A C 1
ATOM 893 O O . THR A 1 115 ? 4.075 4.599 17.993 1.00 96.56 115 THR A O 1
ATOM 896 N N . LEU A 1 116 ? 1.974 5.118 18.573 1.00 97.06 116 LEU A N 1
ATOM 897 C CA . LEU A 1 116 ? 1.482 5.227 17.195 1.00 97.06 116 LEU A CA 1
ATOM 898 C C . LEU A 1 116 ? 2.218 6.316 16.405 1.00 97.06 116 LEU A C 1
ATOM 900 O O . LEU A 1 116 ? 2.630 6.084 15.273 1.00 97.06 116 LEU A O 1
ATOM 904 N N . ARG A 1 117 ? 2.438 7.496 17.001 1.00 95.88 117 ARG A N 1
ATOM 905 C CA . ARG A 1 117 ? 3.207 8.570 16.348 1.00 95.88 117 ARG A CA 1
ATOM 906 C C . ARG A 1 117 ? 4.649 8.178 16.082 1.00 95.88 117 ARG A C 1
ATOM 908 O O . ARG A 1 117 ? 5.171 8.494 15.017 1.00 95.88 117 ARG A O 1
ATOM 915 N N . GLU A 1 118 ? 5.291 7.529 17.046 1.00 95.62 118 GLU A N 1
ATOM 916 C CA . GLU A 1 118 ? 6.668 7.058 16.910 1.00 95.62 118 GLU A CA 1
ATOM 917 C C . GLU A 1 118 ? 6.780 6.000 15.814 1.00 95.62 118 GLU A C 1
ATOM 919 O O . GLU A 1 118 ? 7.662 6.107 14.966 1.00 95.62 118 GLU A O 1
ATOM 924 N N . TRP A 1 119 ? 5.840 5.054 15.759 1.00 95.62 119 TRP A N 1
ATOM 925 C CA . TRP A 1 119 ? 5.778 4.056 14.696 1.00 95.62 119 TRP A CA 1
ATOM 926 C C . TRP A 1 119 ? 5.576 4.697 13.317 1.00 95.62 119 TRP A C 1
ATOM 928 O O . TRP A 1 119 ? 6.370 4.432 12.420 1.00 95.62 119 TRP A O 1
ATOM 938 N N . ILE A 1 120 ? 4.594 5.596 13.149 1.00 93.44 120 ILE A N 1
ATOM 939 C CA . ILE A 1 120 ? 4.361 6.303 11.871 1.00 93.44 120 ILE A CA 1
ATOM 940 C C . ILE A 1 120 ? 5.611 7.088 11.455 1.00 93.44 120 ILE A C 1
ATOM 942 O O . ILE A 1 120 ? 6.014 7.051 10.293 1.00 93.44 120 ILE A O 1
ATOM 946 N N . LYS A 1 121 ? 6.263 7.773 12.403 1.00 92.25 121 LYS A N 1
ATOM 947 C CA . LYS A 1 121 ? 7.507 8.504 12.141 1.00 92.25 121 LYS A CA 1
ATOM 948 C C . LYS A 1 121 ? 8.639 7.567 11.713 1.00 92.25 121 LYS A C 1
ATOM 950 O O . LYS A 1 121 ? 9.378 7.921 10.800 1.00 92.25 121 LYS A O 1
ATOM 955 N N . ALA A 1 122 ? 8.771 6.395 12.335 1.00 89.56 122 ALA A N 1
ATOM 956 C CA . ALA A 1 122 ? 9.756 5.386 11.948 1.00 89.56 122 ALA A CA 1
ATOM 957 C C . ALA A 1 122 ? 9.499 4.854 10.530 1.00 89.56 122 ALA A C 1
ATOM 959 O O . ALA A 1 122 ? 10.447 4.680 9.768 1.00 89.56 122 ALA A O 1
ATOM 960 N N . GLN A 1 123 ? 8.229 4.693 10.135 1.00 84.00 123 GLN A N 1
ATOM 961 C CA . GLN A 1 123 ? 7.888 4.354 8.752 1.00 84.00 123 GLN A CA 1
ATOM 962 C C . GLN A 1 123 ? 8.312 5.469 7.784 1.00 84.00 123 GLN A C 1
ATOM 964 O O . GLN A 1 123 ? 8.992 5.189 6.802 1.00 84.00 123 GLN A O 1
ATOM 969 N N . GLY A 1 124 ? 8.003 6.731 8.103 1.00 71.19 124 GLY A N 1
ATOM 970 C CA . GLY A 1 124 ? 8.400 7.896 7.301 1.00 71.19 124 GLY A CA 1
ATOM 971 C C . GLY A 1 124 ? 9.918 8.067 7.160 1.00 71.19 124 GLY A C 1
ATOM 972 O O . GLY A 1 124 ? 10.408 8.388 6.083 1.00 71.19 124 GLY A O 1
ATOM 973 N N . ALA A 1 125 ? 10.674 7.805 8.229 1.00 56.81 125 ALA A N 1
ATOM 974 C CA . ALA A 1 125 ? 12.137 7.819 8.208 1.00 56.81 125 ALA A CA 1
ATOM 975 C C . ALA A 1 125 ? 12.721 6.658 7.383 1.00 56.81 125 ALA A C 1
ATOM 977 O O . ALA A 1 125 ? 13.734 6.837 6.720 1.00 56.81 125 ALA A O 1
ATOM 978 N N . SER A 1 126 ? 12.055 5.497 7.366 1.00 52.12 126 SER A N 1
ATOM 979 C CA . SER A 1 126 ? 12.421 4.359 6.512 1.00 52.12 126 SER A CA 1
ATOM 980 C C . SER A 1 126 ? 12.105 4.589 5.026 1.00 52.12 126 SER A C 1
ATOM 982 O O . SER A 1 126 ? 12.719 3.935 4.186 1.00 52.12 126 SER A O 1
ATOM 984 N N . SER A 1 127 ? 11.163 5.482 4.697 1.00 45.25 127 SER A N 1
ATOM 985 C CA . SER A 1 127 ? 10.850 5.922 3.325 1.00 45.25 127 SER A CA 1
ATOM 986 C C . SER A 1 127 ? 11.572 7.206 2.900 1.00 45.25 127 SER A C 1
ATOM 988 O O . SER A 1 127 ? 11.420 7.654 1.766 1.00 45.25 127 SER A O 1
ATOM 990 N N . THR A 1 128 ? 12.281 7.876 3.809 1.00 34.84 128 THR A N 1
ATOM 991 C CA . THR A 1 128 ? 12.892 9.186 3.557 1.00 34.84 128 THR A CA 1
ATOM 992 C C . THR A 1 128 ? 14.199 9.298 4.327 1.00 34.84 128 THR A C 1
ATOM 994 O O . THR A 1 128 ? 14.304 10.025 5.317 1.00 34.84 128 THR A O 1
ATOM 997 N N . SER A 1 129 ? 15.240 8.638 3.821 1.00 29.34 129 SER A N 1
ATOM 998 C CA . SER A 1 129 ? 16.621 8.978 4.165 1.00 29.34 129 SER A CA 1
ATOM 999 C C . SER A 1 129 ? 17.026 10.256 3.414 1.00 29.34 129 SER A C 1
ATOM 1001 O O . SER A 1 129 ? 17.948 10.268 2.604 1.00 29.34 129 SER A O 1
ATOM 1003 N N . GLN A 1 130 ? 16.327 11.368 3.655 1.00 30.14 130 GLN A N 1
ATOM 1004 C CA . GLN A 1 130 ? 16.736 12.695 3.196 1.00 30.14 130 GLN A CA 1
ATOM 1005 C C . GLN A 1 130 ? 16.526 13.728 4.300 1.00 30.14 130 GLN A C 1
ATOM 1007 O O . GLN A 1 130 ? 15.484 14.367 4.381 1.00 30.14 130 GLN A O 1
ATOM 1012 N N . SER A 1 131 ? 17.568 13.948 5.105 1.00 30.02 131 SER A N 1
ATOM 1013 C CA . SER A 1 131 ? 17.934 15.302 5.542 1.00 30.02 131 SER A CA 1
ATOM 1014 C C . SER A 1 131 ? 19.357 15.358 6.115 1.00 30.02 131 SER A C 1
ATOM 1016 O O . SER A 1 131 ? 19.545 15.704 7.277 1.00 30.02 131 SER A O 1
ATOM 1018 N N . THR A 1 132 ? 20.365 15.062 5.292 1.00 27.16 132 THR A N 1
ATOM 1019 C CA . THR A 1 132 ? 21.729 15.609 5.441 1.00 27.16 132 THR A CA 1
ATOM 1020 C C . THR A 1 132 ? 22.435 15.642 4.078 1.00 27.16 132 THR A C 1
ATOM 1022 O O . THR A 1 132 ? 23.223 14.772 3.732 1.00 27.16 132 THR A O 1
ATOM 1025 N N . GLY A 1 133 ? 22.139 16.675 3.283 1.00 30.28 133 GLY A N 1
ATOM 1026 C CA . GLY A 1 133 ? 23.118 17.372 2.429 1.00 30.28 133 GLY A CA 1
ATOM 1027 C C . GLY A 1 133 ? 23.930 16.610 1.370 1.00 30.28 133 GLY A C 1
ATOM 1028 O O . GLY A 1 133 ? 24.844 17.201 0.809 1.00 30.28 133 GLY A O 1
ATOM 1029 N N . THR A 1 134 ? 23.633 15.353 1.055 1.00 30.20 134 THR A N 1
ATOM 1030 C CA . THR A 1 134 ? 24.283 14.614 -0.037 1.00 30.20 134 THR A CA 1
ATOM 1031 C C . THR A 1 134 ? 23.214 13.862 -0.809 1.00 30.20 134 THR A C 1
ATOM 1033 O O . THR A 1 134 ? 22.357 13.234 -0.198 1.00 30.20 134 THR A O 1
ATOM 1036 N N . ALA A 1 135 ? 23.214 14.017 -2.137 1.00 36.16 135 ALA A N 1
ATOM 1037 C CA . ALA A 1 135 ? 22.213 13.483 -3.056 1.00 36.16 135 ALA A CA 1
ATOM 1038 C C . ALA A 1 135 ? 21.810 12.047 -2.679 1.00 36.16 135 ALA A C 1
ATOM 1040 O O . ALA A 1 135 ? 22.579 11.108 -2.884 1.00 36.16 135 ALA A O 1
ATOM 1041 N N . GLY A 1 136 ? 20.617 11.891 -2.095 1.00 35.69 136 GLY A N 1
ATOM 1042 C CA . GLY A 1 136 ? 20.040 10.577 -1.851 1.00 35.69 136 GLY A CA 1
ATOM 1043 C C . GLY A 1 136 ? 19.881 9.891 -3.200 1.00 35.69 136 GLY A C 1
ATOM 1044 O O . GLY A 1 136 ? 19.271 10.457 -4.107 1.00 35.69 136 GLY A O 1
ATOM 1045 N N . SER A 1 137 ? 20.486 8.717 -3.364 1.00 40.97 137 SER A N 1
ATOM 1046 C CA . SER A 1 137 ? 20.345 7.924 -4.583 1.00 40.97 137 SER A CA 1
ATOM 1047 C C . SER A 1 137 ? 18.860 7.691 -4.857 1.00 40.97 137 SER A C 1
ATOM 1049 O O . SER A 1 137 ? 18.148 7.295 -3.936 1.00 40.97 137 SER A O 1
ATOM 1051 N N . SER A 1 138 ? 18.404 7.860 -6.102 1.00 49.28 138 SER A N 1
ATOM 1052 C CA . SER A 1 138 ? 17.018 7.641 -6.577 1.00 49.28 138 SER A CA 1
ATOM 1053 C C . SER A 1 138 ? 16.399 6.270 -6.222 1.00 49.28 138 SER A C 1
ATOM 1055 O O . SER A 1 138 ? 15.230 6.020 -6.478 1.00 49.28 138 SER A O 1
ATOM 1057 N N . GLN A 1 139 ? 17.182 5.396 -5.599 1.00 48.00 139 GLN A N 1
ATOM 1058 C CA . GLN A 1 139 ? 16.939 4.009 -5.232 1.00 48.00 139 GLN A CA 1
ATOM 1059 C C . GLN A 1 139 ? 15.804 3.784 -4.220 1.00 48.00 139 GLN A C 1
ATOM 1061 O O . GLN A 1 139 ? 15.176 2.733 -4.264 1.00 48.00 139 GLN A O 1
ATOM 1066 N N . GLU A 1 140 ? 15.523 4.742 -3.327 1.00 55.34 140 GLU A N 1
ATOM 1067 C CA . GLU A 1 140 ? 14.452 4.622 -2.315 1.00 55.34 140 GLU A CA 1
ATOM 1068 C C . GLU A 1 140 ? 13.054 4.940 -2.869 1.00 55.34 140 GLU A C 1
ATOM 1070 O O . GLU A 1 140 ? 12.059 4.698 -2.187 1.00 55.34 140 GLU A O 1
ATOM 1075 N N . LYS A 1 141 ? 12.951 5.463 -4.102 1.00 66.25 141 LYS A N 1
ATOM 1076 C CA . LYS A 1 141 ? 11.663 5.877 -4.671 1.00 66.25 141 LYS A CA 1
ATOM 1077 C C . LYS A 1 141 ? 10.715 4.685 -4.822 1.00 66.25 141 LYS A C 1
ATOM 1079 O O . LYS A 1 141 ? 9.621 4.724 -4.276 1.00 66.25 141 LYS A O 1
ATOM 1084 N N . HIS A 1 142 ? 11.171 3.598 -5.443 1.00 77.06 142 HIS A N 1
ATOM 1085 C CA . HIS A 1 142 ? 10.335 2.461 -5.867 1.00 77.06 142 HIS A CA 1
ATOM 1086 C C . HIS A 1 142 ? 9.832 1.530 -4.748 1.00 77.06 142 HIS A C 1
ATOM 1088 O O . HIS A 1 142 ? 9.234 0.489 -5.019 1.00 77.06 142 HIS A O 1
ATOM 1094 N N . ASP A 1 143 ? 10.075 1.890 -3.493 1.00 82.19 143 ASP A N 1
ATOM 1095 C CA . ASP A 1 143 ? 9.708 1.123 -2.305 1.00 82.19 143 ASP A CA 1
ATOM 1096 C C . ASP A 1 143 ? 8.491 1.727 -1.585 1.00 82.19 143 ASP A C 1
ATOM 1098 O O . ASP A 1 143 ? 8.246 1.446 -0.412 1.00 82.19 143 ASP A O 1
ATOM 1102 N N . ALA A 1 144 ? 7.705 2.551 -2.286 1.00 88.56 144 ALA A N 1
ATOM 1103 C CA . ALA A 1 144 ? 6.518 3.198 -1.739 1.00 88.56 144 ALA A CA 1
ATOM 1104 C C . ALA A 1 144 ? 5.576 2.205 -1.042 1.00 88.56 144 ALA A C 1
ATOM 1106 O O . ALA A 1 144 ? 5.296 1.119 -1.551 1.00 88.56 144 ALA A O 1
ATOM 1107 N N . PHE A 1 145 ? 5.063 2.576 0.122 1.00 92.00 145 PHE A N 1
ATOM 1108 C CA . PHE A 1 145 ? 4.123 1.769 0.888 1.00 92.00 145 PHE A CA 1
ATOM 1109 C C . PHE A 1 145 ? 3.093 2.677 1.552 1.00 92.00 145 PHE A C 1
ATOM 1111 O O . PHE A 1 145 ? 3.356 3.850 1.823 1.00 92.00 145 PHE A O 1
ATOM 1118 N N . GLU A 1 146 ? 1.948 2.104 1.890 1.00 94.44 146 GLU A N 1
ATOM 1119 C CA . GLU A 1 146 ? 0.932 2.749 2.705 1.00 94.44 146 GLU A CA 1
ATOM 1120 C C . GLU A 1 146 ? 0.920 2.158 4.113 1.00 94.44 146 GLU A C 1
ATOM 1122 O O . GLU A 1 146 ? 1.452 1.076 4.373 1.00 94.44 146 GLU A O 1
ATOM 1127 N N . TRP A 1 147 ? 0.298 2.874 5.046 1.00 95.88 147 TRP A N 1
ATOM 1128 C CA . TRP A 1 147 ? 0.135 2.420 6.422 1.00 95.88 147 TRP A CA 1
ATOM 1129 C C . TRP A 1 147 ? -1.315 2.500 6.899 1.00 95.88 147 TRP A C 1
ATOM 1131 O O . TRP A 1 147 ? -2.068 3.390 6.490 1.00 95.88 147 TRP A O 1
ATOM 1141 N N . LEU A 1 148 ? -1.675 1.577 7.793 1.00 97.88 148 LEU A N 1
ATOM 1142 C CA . LEU A 1 148 ? -2.988 1.448 8.420 1.00 97.88 148 LEU A CA 1
ATOM 1143 C C . LEU A 1 148 ? -2.839 1.179 9.925 1.00 97.88 148 LEU A C 1
ATOM 1145 O O . LEU A 1 148 ? -1.924 0.478 10.355 1.00 97.88 148 LEU A O 1
ATOM 1149 N N . ILE A 1 149 ? -3.763 1.697 10.729 1.00 98.25 149 ILE A N 1
ATOM 1150 C CA . ILE A 1 149 ? -3.923 1.343 12.142 1.00 98.25 149 ILE A CA 1
ATOM 1151 C C . ILE A 1 149 ? -5.148 0.437 12.259 1.00 98.25 149 ILE A C 1
ATOM 1153 O O . ILE A 1 149 ? -6.256 0.831 11.893 1.00 98.25 149 ILE A O 1
ATOM 1157 N N . LEU A 1 150 ? -4.956 -0.765 12.795 1.00 98.38 150 LEU A N 1
ATOM 1158 C CA . LEU A 1 150 ? -6.032 -1.699 13.094 1.00 98.38 150 LEU A CA 1
ATOM 1159 C C . LEU A 1 150 ? -6.240 -1.761 14.606 1.00 98.38 150 LEU A C 1
ATOM 1161 O O . LEU A 1 150 ? -5.437 -2.337 15.337 1.00 98.38 150 LEU A O 1
ATOM 1165 N N . HIS A 1 151 ? -7.328 -1.157 15.075 1.00 97.31 151 HIS A N 1
ATOM 1166 C CA . HIS A 1 151 ? -7.734 -1.217 16.472 1.00 97.31 151 HIS A CA 1
ATOM 1167 C C . HIS A 1 151 ? -8.472 -2.532 16.749 1.00 97.31 151 HIS A C 1
ATOM 1169 O O . HIS A 1 151 ? -9.545 -2.770 16.198 1.00 97.31 151 HIS A O 1
ATOM 1175 N N . VAL A 1 152 ? -7.911 -3.389 17.598 1.00 95.81 152 VAL A N 1
ATOM 1176 C CA . VAL A 1 152 ? -8.517 -4.675 17.962 1.00 95.81 152 VAL A CA 1
ATOM 1177 C C . VAL A 1 152 ? -9.063 -4.578 19.377 1.00 95.81 152 VAL A C 1
ATOM 1179 O O . VAL A 1 152 ? -8.317 -4.307 20.316 1.00 95.81 152 VAL A O 1
ATOM 1182 N N . VAL A 1 153 ? -10.363 -4.815 19.520 1.00 91.94 153 VAL A N 1
ATOM 1183 C CA . VAL A 1 153 ? -11.073 -4.786 20.804 1.00 91.94 153 VAL A CA 1
ATOM 1184 C C . VAL A 1 153 ? -11.562 -6.192 21.116 1.00 91.94 153 VAL A C 1
ATOM 1186 O O . VAL A 1 153 ? -12.127 -6.856 20.248 1.00 91.94 153 VAL A O 1
ATOM 1189 N N . GLN A 1 154 ? -11.366 -6.648 22.348 1.00 85.19 154 GLN A N 1
ATOM 1190 C CA . GLN A 1 154 ? -11.899 -7.924 22.822 1.00 85.19 154 GLN A CA 1
ATOM 1191 C C . GLN A 1 154 ? -13.210 -7.677 23.579 1.00 85.19 154 GLN A C 1
ATOM 1193 O O . GLN A 1 154 ? -13.229 -6.894 24.532 1.00 85.19 154 GLN A O 1
ATOM 1198 N N . ASP A 1 155 ? -14.303 -8.348 23.195 1.00 69.19 155 ASP A N 1
ATOM 1199 C CA . ASP A 1 155 ? -15.552 -8.302 23.966 1.00 69.19 155 ASP A CA 1
ATOM 1200 C C . ASP A 1 155 ? -15.366 -9.012 25.317 1.00 69.19 155 ASP A C 1
ATOM 1202 O O . ASP A 1 155 ? -15.560 -10.223 25.467 1.00 69.19 155 ASP A O 1
ATOM 1206 N N . GLY A 1 156 ? -14.961 -8.241 26.325 1.00 57.25 156 GLY A N 1
ATOM 1207 C CA . GLY A 1 156 ? -14.757 -8.732 27.684 1.00 57.25 156 GLY A CA 1
ATOM 1208 C C . GLY A 1 156 ? -14.145 -7.732 28.660 1.00 57.25 156 GLY A C 1
ATOM 1209 O O . GLY A 1 156 ? -14.497 -7.801 29.832 1.00 57.25 156 GLY A O 1
ATOM 1210 N N . ASP A 1 157 ? -13.314 -6.791 28.194 1.00 49.78 157 ASP A N 1
ATOM 1211 C CA . ASP A 1 157 ? -12.493 -5.943 29.087 1.00 49.78 157 ASP A CA 1
ATOM 1212 C C . ASP A 1 157 ? -12.770 -4.431 28.999 1.00 49.78 157 ASP A C 1
ATOM 1214 O O . ASP A 1 157 ? -12.155 -3.639 29.707 1.00 49.78 157 ASP A O 1
ATOM 1218 N N . GLY A 1 158 ? -13.727 -3.999 28.177 1.00 47.91 158 GLY A N 1
ATOM 1219 C CA . GLY A 1 158 ? -13.942 -2.564 27.976 1.00 47.91 158 GLY A CA 1
ATOM 1220 C C . GLY A 1 158 ? -15.147 -2.220 27.121 1.00 47.91 158 GLY A C 1
ATOM 1221 O O . GLY A 1 158 ? -15.085 -1.292 26.319 1.00 47.91 158 GLY A O 1
ATOM 1222 N N . ALA A 1 159 ? -16.251 -2.960 27.261 1.00 46.47 159 ALA A N 1
ATOM 1223 C CA . ALA A 1 159 ? -17.517 -2.505 26.707 1.00 46.47 159 ALA A CA 1
ATOM 1224 C C . ALA A 1 159 ? -17.925 -1.213 27.436 1.00 46.47 159 ALA A C 1
ATOM 1226 O O . ALA A 1 159 ? -18.660 -1.251 28.427 1.00 46.47 159 ALA A O 1
ATOM 1227 N N . GLU A 1 160 ? -17.470 -0.056 26.943 1.00 50.28 160 GLU A N 1
ATOM 1228 C CA . GLU A 1 160 ? -18.268 1.157 27.043 1.00 50.28 160 GLU A CA 1
ATOM 1229 C C . GLU A 1 160 ? -19.617 0.792 26.428 1.00 50.28 160 GLU A C 1
ATOM 1231 O O . GLU A 1 160 ? -19.779 0.719 25.209 1.00 50.28 160 GL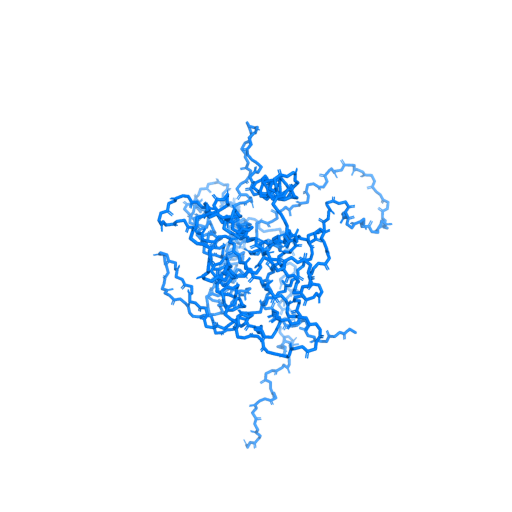U A O 1
ATOM 1236 N N . LYS A 1 161 ? -20.565 0.435 27.303 1.00 43.69 161 LYS A N 1
ATOM 1237 C CA . LYS A 1 161 ? -21.959 0.228 26.944 1.00 43.69 161 LYS A CA 1
ATOM 1238 C C . LYS A 1 161 ? -22.347 1.379 26.031 1.00 43.69 161 LYS A C 1
ATOM 1240 O O . LYS A 1 161 ? -22.235 2.537 26.436 1.00 43.69 161 LYS A O 1
ATOM 1245 N N . ALA A 1 162 ? -22.836 1.049 24.838 1.00 41.91 162 ALA A N 1
ATOM 1246 C CA . ALA A 1 162 ? -23.593 1.995 24.038 1.00 41.91 162 ALA A CA 1
ATOM 1247 C C . ALA A 1 162 ? -24.556 2.746 24.979 1.00 41.91 162 ALA A C 1
ATOM 1249 O O . ALA A 1 162 ? -25.201 2.098 25.817 1.00 41.91 162 ALA A O 1
ATOM 1250 N N . PRO A 1 163 ? -24.604 4.088 24.930 1.00 38.03 163 PRO A N 1
ATOM 1251 C CA . PRO A 1 163 ? -25.348 4.857 25.907 1.00 38.03 163 PRO A CA 1
ATOM 1252 C C . PRO A 1 163 ? -26.813 4.427 25.869 1.00 38.03 163 PRO A C 1
ATOM 1254 O O . PRO A 1 163 ? -27.509 4.589 24.867 1.00 38.03 163 PRO A O 1
ATOM 1257 N N . THR A 1 164 ? -27.291 3.866 26.978 1.00 35.66 164 THR A N 1
ATOM 1258 C CA . THR A 1 164 ? -28.722 3.691 27.224 1.00 35.66 164 THR A CA 1
ATOM 1259 C C . THR A 1 164 ? -29.405 5.060 27.107 1.00 35.66 164 THR A C 1
ATOM 1261 O O . THR A 1 164 ? -28.907 6.022 27.703 1.00 35.66 164 THR A O 1
ATOM 1264 N N . PRO A 1 165 ? -30.535 5.188 26.386 1.00 42.19 165 PRO A N 1
ATOM 1265 C CA . PRO A 1 165 ? -31.145 6.474 26.028 1.00 42.19 165 PRO A CA 1
ATOM 1266 C C . PRO A 1 165 ? -31.918 7.136 27.187 1.00 42.19 165 PRO A C 1
ATOM 1268 O O . PRO A 1 165 ? -33.030 7.626 27.007 1.00 42.19 165 PRO A O 1
ATOM 1271 N N . THR A 1 166 ? -31.359 7.156 28.399 1.00 39.12 166 THR A N 1
ATOM 1272 C CA . THR A 1 166 ? -32.033 7.691 29.597 1.00 39.12 166 THR A CA 1
ATOM 1273 C C . THR A 1 166 ? -31.243 8.742 30.379 1.00 39.12 166 THR A C 1
ATOM 1275 O O . THR A 1 166 ? -31.767 9.266 31.357 1.00 39.12 166 THR A O 1
ATOM 1278 N N . SER A 1 167 ? -30.055 9.163 29.934 1.00 39.06 167 SER A N 1
ATOM 1279 C CA . SER A 1 167 ? -29.323 10.268 30.576 1.00 39.06 167 SER A CA 1
ATOM 1280 C C . SER A 1 167 ? -29.327 11.530 29.711 1.00 39.06 167 SER A C 1
ATOM 1282 O O . SER A 1 167 ? -28.447 11.771 28.885 1.00 39.06 167 SER A O 1
ATOM 1284 N N . LYS A 1 168 ? -30.352 12.362 29.905 1.00 47.00 168 LYS A N 1
ATOM 1285 C CA . LYS A 1 168 ? -30.378 13.755 29.446 1.00 47.00 168 LYS A CA 1
ATOM 1286 C C . LYS A 1 168 ? -29.496 14.586 30.387 1.00 47.00 168 LYS A C 1
ATOM 1288 O O . LYS A 1 168 ? -30.047 15.154 31.317 1.00 47.00 168 LYS A O 1
ATOM 1293 N N . TRP A 1 169 ? -28.170 14.587 30.181 1.00 40.16 169 TRP A N 1
ATOM 1294 C CA . TRP A 1 169 ? -27.171 15.610 30.587 1.00 40.16 169 TRP A CA 1
ATOM 1295 C C . TRP A 1 169 ? -25.783 14.970 30.794 1.00 40.16 169 TRP A C 1
ATOM 1297 O O . TRP A 1 169 ? -25.383 14.640 31.907 1.00 40.16 169 TRP A O 1
ATOM 1307 N N . GLY A 1 170 ? -25.014 14.799 29.718 1.00 40.28 170 GLY A N 1
ATOM 1308 C CA . GLY A 1 170 ? -23.617 14.368 29.797 1.00 40.28 170 GLY A CA 1
ATOM 1309 C C . GLY A 1 170 ? -22.909 14.665 28.483 1.00 40.28 170 GLY A C 1
ATOM 1310 O O . GLY A 1 170 ? -23.336 14.195 27.434 1.00 40.28 170 GLY A O 1
ATOM 1311 N N . ARG A 1 171 ? -21.870 15.506 28.513 1.00 47.09 171 ARG A N 1
ATOM 1312 C CA . ARG A 1 171 ? -21.049 15.812 27.330 1.00 47.09 171 ARG A CA 1
ATOM 1313 C C . ARG A 1 171 ? -20.444 14.512 26.793 1.00 47.09 171 ARG A C 1
ATOM 1315 O O . ARG A 1 171 ? -19.938 13.721 27.580 1.00 47.09 171 ARG A O 1
ATOM 1322 N N . GLY A 1 172 ? -20.500 14.327 25.475 1.00 47.81 172 GLY A N 1
ATOM 1323 C CA . GLY A 1 172 ? -20.085 13.103 24.789 1.00 47.81 172 GLY A CA 1
ATOM 1324 C C . GLY A 1 172 ? -18.678 12.642 25.165 1.00 47.81 172 GLY A C 1
ATOM 1325 O O . GLY A 1 172 ? -17.697 13.357 24.952 1.00 47.81 172 GLY A O 1
ATOM 1326 N N . THR A 1 173 ? -18.582 11.437 25.718 1.00 59.62 173 THR A N 1
ATOM 1327 C CA . THR A 1 173 ? -17.323 10.707 25.837 1.00 59.62 173 THR A CA 1
ATOM 1328 C C . THR A 1 173 ? -16.989 10.159 24.454 1.00 59.62 173 THR A C 1
ATOM 1330 O O . THR A 1 173 ? -17.664 9.268 23.953 1.00 59.62 173 THR A O 1
ATOM 1333 N N . THR A 1 174 ? -15.996 10.752 23.790 1.00 80.12 174 THR A N 1
ATOM 1334 C CA . THR A 1 174 ? -15.516 10.258 22.496 1.00 80.12 174 THR A CA 1
ATOM 1335 C C . THR A 1 174 ? -14.838 8.906 22.671 1.00 80.12 174 THR A C 1
ATOM 1337 O O . THR A 1 174 ? -13.985 8.749 23.556 1.00 80.12 174 THR A O 1
ATOM 1340 N N . THR A 1 175 ? -15.202 7.942 21.826 1.00 90.75 175 THR A N 1
ATOM 1341 C CA . THR A 1 175 ? -14.653 6.578 21.891 1.00 90.75 175 THR A CA 1
ATOM 1342 C C . THR A 1 175 ? -13.165 6.570 21.526 1.00 90.75 175 THR A C 1
ATOM 1344 O O . THR A 1 175 ? -12.668 7.481 20.859 1.00 90.75 175 THR A O 1
ATOM 1347 N N . ILE A 1 176 ? -12.418 5.529 21.917 1.00 93.12 176 ILE A N 1
ATOM 1348 C CA . ILE A 1 176 ? -11.006 5.394 21.505 1.00 93.12 176 ILE A CA 1
ATOM 1349 C C . ILE A 1 176 ? -10.872 5.376 19.981 1.00 93.12 176 ILE A C 1
ATOM 1351 O O . ILE A 1 176 ? -9.987 6.038 19.446 1.00 93.12 176 ILE A O 1
ATOM 1355 N N . LEU A 1 177 ? -11.794 4.715 19.274 1.00 93.44 177 LEU A N 1
ATOM 1356 C CA . LEU A 1 177 ? -11.824 4.728 17.812 1.00 93.44 177 LEU A CA 1
ATOM 1357 C C . LEU A 1 177 ? -11.904 6.158 17.257 1.00 93.44 177 LEU A C 1
ATOM 1359 O O . LEU A 1 177 ? -11.129 6.517 16.373 1.00 93.44 177 LEU A O 1
ATOM 1363 N N . GLU A 1 178 ? -12.815 6.981 17.781 1.00 93.38 178 GLU A N 1
ATOM 1364 C CA . GLU A 1 178 ? -12.970 8.377 17.356 1.00 93.38 178 GLU A CA 1
ATOM 1365 C C . GLU A 1 178 ? -11.722 9.208 17.649 1.00 93.38 178 GLU A C 1
ATOM 1367 O O . GLU A 1 178 ? -11.341 10.047 16.837 1.00 93.38 178 GLU A O 1
ATOM 1372 N N . LYS A 1 179 ? -11.051 8.955 18.777 1.00 94.38 179 LYS A N 1
ATOM 1373 C CA . LYS A 1 179 ? -9.803 9.641 19.133 1.00 94.38 179 LYS A CA 1
ATOM 1374 C C . LYS A 1 179 ? -8.655 9.272 18.207 1.00 94.38 179 LYS A C 1
ATOM 1376 O O . LYS A 1 179 ? -7.963 10.168 17.735 1.00 94.38 179 LYS A O 1
ATOM 1381 N N . VAL A 1 180 ? -8.482 7.982 17.916 1.00 95.75 180 VAL A N 1
ATOM 1382 C CA . VAL A 1 180 ? -7.465 7.503 16.969 1.00 95.75 180 VAL A CA 1
ATOM 1383 C C . VAL A 1 180 ? -7.748 8.092 15.584 1.00 95.75 180 VAL A C 1
ATOM 1385 O O . VAL A 1 180 ? -6.852 8.658 14.967 1.00 95.75 180 VAL A O 1
ATOM 1388 N N . LYS A 1 181 ? -9.004 8.066 15.119 1.00 94.25 181 LYS A N 1
ATOM 1389 C CA . LYS A 1 181 ? -9.387 8.706 13.851 1.00 94.25 181 LYS A CA 1
ATOM 1390 C C . LYS A 1 181 ? -9.086 10.205 13.850 1.00 94.25 181 LYS A C 1
ATOM 1392 O O . LYS A 1 181 ? -8.470 10.682 12.909 1.00 94.25 181 LYS A O 1
ATOM 1397 N N . ALA A 1 182 ? -9.454 10.942 14.895 1.00 92.94 182 ALA A N 1
ATOM 1398 C CA . ALA A 1 182 ? -9.197 12.381 14.974 1.00 92.94 182 ALA A CA 1
ATOM 1399 C C . ALA A 1 182 ? -7.698 12.733 15.026 1.00 92.94 182 ALA A C 1
ATOM 1401 O O . ALA A 1 182 ? -7.303 13.793 14.548 1.00 92.94 182 ALA A O 1
ATOM 1402 N N . ASP A 1 183 ? -6.872 11.867 15.616 1.00 93.81 183 ASP A N 1
ATOM 1403 C CA . ASP A 1 183 ? -5.432 12.091 15.747 1.00 93.81 183 ASP A CA 1
ATOM 1404 C C . ASP A 1 183 ? -4.626 11.694 14.503 1.00 93.81 183 ASP A C 1
ATOM 1406 O O . ASP A 1 183 ? -3.564 12.278 14.272 1.00 93.81 183 ASP A O 1
ATOM 1410 N N . PHE A 1 184 ? -5.084 10.691 13.744 1.00 93.75 184 PHE A N 1
ATOM 1411 C CA . PHE A 1 184 ? -4.291 10.052 12.684 1.00 93.75 184 PHE A CA 1
ATOM 1412 C C . PHE A 1 184 ? -4.922 10.098 11.292 1.00 93.75 184 PHE A C 1
ATOM 1414 O O . PHE A 1 184 ? -4.205 9.907 10.308 1.00 93.75 184 PHE A O 1
ATOM 1421 N N . ASN A 1 185 ? -6.215 10.404 11.175 1.00 91.69 185 ASN A N 1
ATOM 1422 C CA . ASN A 1 185 ? -6.772 10.802 9.889 1.00 91.69 185 ASN A CA 1
ATOM 1423 C C . ASN A 1 185 ? -6.469 12.285 9.658 1.00 91.69 185 ASN A C 1
ATOM 1425 O O . ASN A 1 185 ? -6.476 13.101 10.580 1.00 91.69 185 ASN A O 1
ATOM 1429 N N . GLY A 1 186 ? -6.196 12.645 8.405 1.00 80.25 186 GLY A N 1
ATOM 1430 C CA . GLY A 1 186 ? -6.058 14.050 8.035 1.00 80.25 186 GLY A CA 1
ATOM 1431 C C . GLY A 1 186 ? -7.355 14.826 8.295 1.00 80.25 186 GLY A C 1
ATOM 1432 O O . GLY A 1 186 ? -8.450 14.272 8.270 1.00 80.25 186 GLY A O 1
ATOM 1433 N N . SER A 1 187 ? -7.244 16.137 8.499 1.00 79.88 187 SER A N 1
ATOM 1434 C CA . SER A 1 187 ? -8.393 17.023 8.745 1.00 79.88 187 SER A CA 1
ATOM 1435 C C . SER A 1 187 ? -9.142 17.453 7.472 1.00 79.88 187 SER A C 1
ATOM 1437 O O . SER A 1 187 ? -10.151 18.154 7.554 1.00 79.88 187 SER A O 1
ATOM 1439 N N . SER A 1 188 ? -8.657 17.061 6.288 1.00 84.12 188 SER A N 1
ATOM 1440 C CA . SER A 1 188 ? -9.265 17.393 4.992 1.00 84.12 188 SER A CA 1
ATOM 1441 C C . SER A 1 188 ? -10.449 16.480 4.659 1.00 84.12 188 SER A C 1
ATOM 1443 O O . SER A 1 188 ? -10.447 15.300 4.992 1.00 84.12 188 SER A O 1
ATOM 1445 N N . LYS A 1 189 ? -11.414 16.988 3.880 1.00 76.75 189 LYS A N 1
ATOM 1446 C CA . LYS A 1 189 ? -12.504 16.178 3.296 1.00 76.75 189 LYS A CA 1
ATOM 1447 C C . LYS A 1 189 ? -12.005 15.055 2.377 1.00 76.75 189 LYS A C 1
ATOM 1449 O O . LYS A 1 189 ? -12.733 14.103 2.137 1.00 76.75 189 LYS A O 1
ATOM 1454 N N . THR A 1 190 ? -10.790 15.187 1.853 1.00 82.19 190 THR A N 1
ATOM 1455 C CA . THR A 1 190 ? -10.115 14.194 1.002 1.00 82.19 190 THR A CA 1
ATOM 1456 C C . THR A 1 190 ? -9.098 13.354 1.774 1.00 82.19 190 THR A C 1
ATOM 1458 O O . THR A 1 190 ? -8.301 12.644 1.165 1.00 82.19 190 THR A O 1
ATOM 1461 N N . ALA A 1 191 ? -9.065 13.469 3.105 1.00 84.62 191 ALA A N 1
ATOM 1462 C CA . ALA A 1 191 ? -8.134 12.706 3.914 1.00 84.62 191 ALA A CA 1
ATOM 1463 C C . ALA A 1 191 ? -8.436 11.208 3.827 1.00 84.62 191 ALA A C 1
ATOM 1465 O O . ALA A 1 191 ? -9.586 10.777 3.891 1.00 84.62 191 ALA A O 1
ATOM 1466 N N . VAL A 1 192 ? -7.371 10.421 3.712 1.00 88.81 192 VAL A N 1
ATOM 1467 C CA . VAL A 1 192 ? -7.443 8.961 3.731 1.00 88.81 192 VAL A CA 1
ATOM 1468 C C . VAL A 1 192 ? -7.852 8.504 5.135 1.00 88.81 192 VAL A C 1
ATOM 1470 O O . VAL A 1 192 ? -7.240 8.931 6.116 1.00 88.81 192 VAL A O 1
ATOM 1473 N N . ASP A 1 193 ? -8.865 7.635 5.239 1.00 92.81 193 ASP A N 1
ATOM 1474 C CA . ASP A 1 193 ? -9.200 6.967 6.503 1.00 92.81 193 ASP A CA 1
ATOM 1475 C C . ASP A 1 193 ? -8.174 5.862 6.780 1.00 92.81 193 ASP A C 1
ATOM 1477 O O . ASP A 1 193 ? -8.172 4.814 6.134 1.00 92.81 193 ASP A O 1
ATOM 1481 N N . ARG A 1 194 ? -7.287 6.118 7.741 1.00 95.06 194 ARG A N 1
ATOM 1482 C CA . ARG A 1 194 ? -6.148 5.269 8.106 1.00 95.06 194 ARG A CA 1
ATOM 1483 C C . ARG A 1 194 ? -6.477 4.285 9.229 1.00 95.06 194 ARG A C 1
ATOM 1485 O O . ARG A 1 194 ? -5.580 3.580 9.686 1.00 95.06 194 ARG A O 1
ATOM 1492 N N . VAL A 1 195 ? -7.717 4.260 9.720 1.00 97.06 195 VAL A N 1
ATOM 1493 C CA . VAL A 1 195 ? -8.074 3.524 10.938 1.00 97.06 195 VAL A CA 1
ATOM 1494 C C . VAL A 1 195 ? -9.230 2.565 10.669 1.00 97.06 195 VAL A C 1
ATOM 1496 O O . VAL A 1 195 ? -10.329 2.976 10.291 1.00 97.06 195 VAL A O 1
ATOM 1499 N N . ALA A 1 196 ? -8.994 1.282 10.919 1.00 97.50 196 ALA A N 1
ATOM 1500 C CA . ALA A 1 196 ? -10.011 0.233 10.939 1.00 97.50 196 ALA A CA 1
ATOM 1501 C C . ALA A 1 196 ? -10.163 -0.327 12.361 1.00 97.50 196 ALA A C 1
ATOM 1503 O O . ALA A 1 196 ? -9.275 -0.160 13.203 1.00 97.50 196 ALA A O 1
ATOM 1504 N N . GLN A 1 197 ? -11.284 -0.989 12.642 1.00 96.00 197 GLN A N 1
ATOM 1505 C CA . GLN A 1 197 ? -11.524 -1.636 13.930 1.00 96.00 197 GLN A CA 1
ATOM 1506 C C . GLN A 1 197 ? -12.076 -3.039 13.730 1.00 96.00 197 GLN A C 1
ATOM 1508 O O . GLN A 1 197 ? -12.957 -3.214 12.903 1.00 96.00 197 GLN A O 1
ATOM 1513 N N . LEU A 1 198 ? -11.611 -4.000 14.529 1.00 95.25 198 LEU A N 1
ATOM 1514 C CA . LEU A 1 198 ? -12.246 -5.307 14.684 1.00 95.25 198 LEU A CA 1
ATOM 1515 C C . LEU A 1 198 ? -12.615 -5.513 16.156 1.00 95.25 198 LEU A C 1
ATOM 1517 O O . LEU A 1 198 ? -11.744 -5.484 17.028 1.00 95.25 198 LEU A O 1
ATOM 1521 N N . ARG A 1 199 ? -13.902 -5.734 16.431 1.00 92.00 199 ARG A N 1
ATOM 1522 C CA . ARG A 1 199 ? -14.408 -6.170 17.736 1.00 92.00 199 ARG A CA 1
ATOM 1523 C C . ARG A 1 199 ? -14.553 -7.684 17.725 1.00 92.00 199 ARG A C 1
ATOM 1525 O O . ARG A 1 199 ? -15.439 -8.235 17.075 1.00 92.00 199 ARG A O 1
ATOM 1532 N N . LEU A 1 200 ? -13.644 -8.360 18.416 1.00 89.50 200 LEU A N 1
ATOM 1533 C CA . LEU A 1 200 ? -13.631 -9.811 18.499 1.00 89.50 200 LEU A CA 1
ATOM 1534 C C . LEU A 1 200 ? -14.746 -10.286 19.436 1.00 89.50 200 LEU A C 1
ATOM 1536 O O . LEU A 1 200 ? -14.754 -9.877 20.600 1.00 89.50 200 LEU A O 1
ATOM 1540 N N . PRO A 1 201 ? -15.659 -11.158 18.967 1.00 81.69 201 PRO A N 1
ATOM 1541 C CA . PRO A 1 201 ? -16.719 -11.692 19.800 1.00 81.69 201 PRO A CA 1
ATOM 1542 C C . PRO A 1 201 ? -16.127 -12.571 20.897 1.00 81.69 201 PRO A C 1
ATOM 1544 O O . PRO A 1 201 ? -15.110 -13.246 20.713 1.00 81.69 201 PRO A O 1
ATOM 1547 N N . LYS A 1 202 ? -16.815 -12.619 22.037 1.00 74.31 202 LYS A N 1
ATOM 1548 C CA . LYS A 1 202 ? -16.455 -13.523 23.126 1.00 74.31 202 LYS A CA 1
ATOM 1549 C C . LYS A 1 202 ? -16.480 -14.979 22.646 1.00 74.31 202 LYS A C 1
ATOM 1551 O O . LYS A 1 202 ? -17.385 -15.388 21.912 1.00 74.31 202 LYS A O 1
ATOM 1556 N N . THR A 1 203 ? -15.507 -15.768 23.098 1.00 63.22 203 THR A N 1
ATOM 1557 C CA . THR A 1 203 ? -15.387 -17.201 22.804 1.00 63.22 203 THR A CA 1
ATOM 1558 C C . THR A 1 203 ? -16.719 -17.915 23.074 1.00 63.22 203 THR A C 1
ATOM 1560 O O . THR A 1 203 ? -17.130 -18.032 24.227 1.00 63.22 203 THR A O 1
ATOM 1563 N N . GLY A 1 204 ? -17.411 -18.355 22.015 1.00 58.56 204 GLY A N 1
ATOM 1564 C CA . GLY A 1 204 ? -18.708 -19.048 22.100 1.00 58.56 204 GLY A CA 1
ATOM 1565 C C . GLY A 1 204 ? -19.860 -18.423 21.300 1.00 58.56 204 GLY A C 1
ATOM 1566 O O . GLY A 1 204 ? -20.847 -19.112 21.054 1.00 58.56 204 GLY A O 1
ATOM 1567 N N . THR A 1 205 ? -19.737 -17.176 20.829 1.00 60.62 205 THR A N 1
ATOM 1568 C CA . THR A 1 205 ? -20.759 -16.526 19.984 1.00 60.62 205 THR A CA 1
ATOM 1569 C C . THR A 1 205 ? -20.293 -16.500 18.529 1.00 60.62 205 THR A C 1
ATOM 1571 O O . THR A 1 205 ? -19.318 -15.836 18.191 1.00 60.62 205 THR A O 1
ATOM 1574 N N . THR A 1 206 ? -20.955 -17.253 17.650 1.00 56.94 206 THR A N 1
ATOM 1575 C CA . THR A 1 206 ? -20.383 -17.635 16.346 1.00 56.94 206 THR A CA 1
ATOM 1576 C C . THR A 1 206 ? -20.544 -16.625 15.213 1.00 56.94 206 THR A C 1
ATOM 1578 O O . THR A 1 206 ? -19.824 -16.759 14.228 1.00 56.94 206 THR A O 1
ATOM 1581 N N . LYS A 1 207 ? -21.435 -15.625 15.289 1.00 60.41 207 LYS A N 1
ATOM 1582 C CA . LYS A 1 207 ? -21.612 -14.631 14.208 1.00 60.41 207 LYS A CA 1
ATOM 1583 C C . LYS A 1 207 ? -22.105 -13.290 14.752 1.00 60.41 207 LYS A C 1
ATOM 1585 O O . LYS A 1 207 ? -23.270 -13.177 15.122 1.00 60.41 207 LYS A O 1
ATOM 1590 N N . SER A 1 208 ? -21.231 -12.284 14.769 1.00 75.12 208 SER A N 1
ATOM 1591 C CA . SER A 1 208 ? -21.630 -10.887 14.974 1.00 75.12 208 SER A CA 1
ATOM 1592 C C . SER A 1 208 ? -21.729 -10.190 13.610 1.00 75.12 208 SER A C 1
ATOM 1594 O O . SER A 1 208 ? -20.727 -10.179 12.890 1.00 75.12 208 SER A O 1
ATOM 1596 N N . PRO A 1 209 ? -22.892 -9.630 13.217 1.00 83.50 209 PRO A N 1
ATOM 1597 C CA . PRO A 1 209 ? -23.010 -8.855 11.978 1.00 83.50 209 PRO A CA 1
ATOM 1598 C C . PRO A 1 209 ? -22.086 -7.626 11.974 1.00 83.50 209 PRO A C 1
ATOM 1600 O O . PRO A 1 209 ? -21.547 -7.280 10.930 1.00 83.50 209 PRO A O 1
ATOM 1603 N N . GLU A 1 210 ? -21.807 -7.043 13.144 1.00 88.06 210 GLU A N 1
ATOM 1604 C CA . GLU A 1 210 ? -20.876 -5.917 13.286 1.00 88.06 210 GLU A CA 1
ATOM 1605 C C . GLU A 1 210 ? -19.441 -6.297 12.893 1.00 88.06 210 GLU A C 1
ATOM 1607 O O . GLU A 1 210 ? -18.772 -5.545 12.188 1.00 88.06 210 GLU A O 1
ATOM 1612 N N . LEU A 1 211 ? -18.977 -7.491 13.289 1.00 90.06 211 LEU A N 1
ATOM 1613 C CA . LEU A 1 211 ? -17.648 -7.978 12.909 1.00 90.06 211 LEU A CA 1
ATOM 1614 C C . LEU A 1 211 ? -17.536 -8.149 11.389 1.00 90.06 211 LEU A C 1
ATOM 1616 O O . LEU A 1 211 ? -16.473 -7.911 10.821 1.00 90.06 211 LEU A O 1
ATOM 1620 N N . ALA A 1 212 ? -18.618 -8.566 10.726 1.00 91.75 212 ALA A N 1
ATOM 1621 C CA . ALA A 1 212 ? -18.622 -8.720 9.277 1.00 91.75 212 ALA A CA 1
ATOM 1622 C C . ALA A 1 212 ? -18.463 -7.363 8.573 1.00 91.75 212 ALA A C 1
ATOM 1624 O O . ALA A 1 212 ? -17.626 -7.250 7.685 1.00 91.75 212 ALA A O 1
ATOM 1625 N N . GLU A 1 213 ? -19.195 -6.331 9.002 1.00 94.19 213 GLU A N 1
ATOM 1626 C CA . GLU A 1 213 ? -19.065 -4.967 8.463 1.00 94.19 213 GLU A CA 1
ATOM 1627 C C . GLU A 1 213 ? -17.669 -4.376 8.713 1.00 94.19 213 GLU A C 1
ATOM 1629 O O . GLU A 1 213 ? -17.053 -3.807 7.815 1.00 94.19 213 GLU A O 1
ATOM 1634 N N . GLN A 1 214 ? -17.136 -4.574 9.919 1.00 95.44 214 GLN A N 1
ATOM 1635 C CA . GLN A 1 214 ? -15.777 -4.186 10.303 1.00 95.44 214 GLN A CA 1
ATOM 1636 C C . GLN A 1 214 ? -14.698 -4.872 9.461 1.00 95.44 214 GLN A C 1
ATOM 1638 O O . GLN A 1 214 ? -13.699 -4.255 9.087 1.00 95.44 214 GLN A O 1
ATOM 1643 N N . LEU A 1 215 ? -14.898 -6.155 9.164 1.00 96.31 215 LEU A N 1
ATOM 1644 C CA . LEU A 1 215 ? -14.001 -6.922 8.316 1.00 96.31 215 LEU A CA 1
ATOM 1645 C C . LEU A 1 215 ? -14.056 -6.433 6.866 1.00 96.31 215 LEU A C 1
ATOM 1647 O O . LEU A 1 215 ? -13.003 -6.304 6.255 1.00 96.31 215 LEU A O 1
ATOM 1651 N N . GLU A 1 216 ? -15.235 -6.123 6.320 1.00 96.50 216 GLU A N 1
ATOM 1652 C CA . GLU A 1 216 ? -15.332 -5.532 4.976 1.00 96.50 216 GLU A CA 1
ATOM 1653 C C . GLU A 1 216 ? -14.640 -4.161 4.905 1.00 96.50 216 GLU A C 1
ATOM 1655 O O . GLU A 1 216 ? -13.841 -3.936 3.998 1.00 96.50 216 GLU A O 1
ATOM 1660 N N . ASP A 1 217 ? -14.842 -3.285 5.898 1.00 97.06 217 ASP A N 1
ATOM 1661 C CA . ASP A 1 217 ? -14.143 -1.989 5.984 1.00 97.06 217 ASP A CA 1
ATOM 1662 C C . ASP A 1 217 ? -12.613 -2.159 6.020 1.00 97.06 217 ASP A C 1
ATOM 1664 O O . ASP A 1 217 ? -11.886 -1.470 5.297 1.00 97.06 217 ASP A O 1
ATOM 1668 N N . LEU A 1 218 ? -12.109 -3.113 6.813 1.00 97.75 218 LEU A N 1
ATOM 1669 C CA . LEU A 1 218 ? -10.685 -3.452 6.845 1.00 97.75 218 LEU A CA 1
ATOM 1670 C C . LEU A 1 218 ? -10.194 -3.932 5.474 1.00 97.75 218 LEU A C 1
ATOM 1672 O O . LEU A 1 218 ? -9.152 -3.478 5.001 1.00 97.75 218 LEU A O 1
ATOM 1676 N N . ILE A 1 219 ? -10.932 -4.837 4.832 1.00 97.56 219 ILE A N 1
ATOM 1677 C CA . ILE A 1 219 ? -10.560 -5.405 3.536 1.00 97.56 219 ILE A CA 1
ATOM 1678 C C . ILE A 1 219 ? -10.527 -4.329 2.450 1.00 97.56 219 ILE A C 1
ATOM 1680 O O . ILE A 1 219 ? -9.575 -4.286 1.669 1.00 97.56 219 ILE A O 1
ATOM 1684 N N . ASP A 1 220 ? -11.495 -3.418 2.420 1.00 97.31 220 ASP A N 1
ATOM 1685 C CA . ASP A 1 220 ? -11.508 -2.317 1.458 1.00 97.31 220 ASP A CA 1
ATOM 1686 C C . ASP A 1 220 ? -10.358 -1.334 1.698 1.00 97.31 220 ASP A C 1
ATOM 1688 O O . ASP A 1 220 ? -9.678 -0.928 0.751 1.00 97.31 220 ASP A O 1
ATOM 1692 N N . LYS A 1 221 ? -10.046 -1.018 2.959 1.00 97.44 221 LYS A N 1
ATOM 1693 C CA . LYS A 1 221 ? -8.856 -0.228 3.313 1.00 97.44 221 LYS A CA 1
ATOM 1694 C C . LYS A 1 221 ? -7.559 -0.908 2.894 1.00 97.44 221 LYS A C 1
ATOM 1696 O O . LYS A 1 221 ? -6.670 -0.239 2.369 1.00 97.44 221 LYS A O 1
ATOM 1701 N N . MET A 1 222 ? -7.454 -2.225 3.066 1.00 97.12 222 MET A N 1
ATOM 1702 C CA . MET A 1 222 ? -6.296 -2.991 2.612 1.00 97.12 222 MET A CA 1
ATOM 1703 C C . MET A 1 222 ? -6.147 -2.947 1.089 1.00 97.12 222 MET A C 1
ATOM 1705 O O . MET A 1 222 ? -5.059 -2.638 0.604 1.00 97.12 222 MET A O 1
ATOM 1709 N N . LYS A 1 223 ? -7.229 -3.192 0.333 1.00 96.50 223 LYS A N 1
ATOM 1710 C CA . LYS A 1 223 ? -7.228 -3.079 -1.138 1.00 96.50 223 LYS A CA 1
ATOM 1711 C C . LYS A 1 223 ? -6.757 -1.694 -1.572 1.00 96.50 223 LYS A C 1
ATOM 1713 O O . LYS A 1 223 ? -5.846 -1.587 -2.387 1.00 96.50 223 LYS A O 1
ATOM 1718 N N . ASN A 1 224 ? -7.341 -0.644 -0.995 1.00 96.06 224 ASN A N 1
ATOM 1719 C CA . ASN A 1 224 ? -7.021 0.738 -1.341 1.00 96.06 224 ASN A CA 1
ATOM 1720 C C . ASN A 1 224 ? -5.568 1.098 -1.008 1.00 96.06 224 ASN A C 1
ATOM 1722 O O . ASN A 1 224 ? -4.890 1.691 -1.841 1.00 96.06 224 ASN A O 1
ATOM 1726 N N . GLY A 1 225 ? -5.066 0.707 0.168 1.00 95.00 225 GLY A N 1
ATOM 1727 C CA . GLY A 1 225 ? -3.680 0.971 0.564 1.00 95.00 225 GLY A CA 1
ATOM 1728 C C . GLY A 1 225 ? -2.656 0.254 -0.322 1.00 95.00 225 GLY A C 1
ATOM 1729 O O . GLY A 1 225 ? -1.646 0.841 -0.715 1.00 95.00 225 GLY A O 1
ATOM 1730 N N . ILE A 1 226 ? -2.938 -0.995 -0.702 1.00 95.12 226 ILE A N 1
ATOM 1731 C CA . ILE A 1 226 ? -2.084 -1.755 -1.623 1.00 95.12 226 ILE A CA 1
ATOM 1732 C C . ILE A 1 226 ? -2.078 -1.108 -3.009 1.00 95.12 226 ILE A C 1
ATOM 1734 O O . ILE A 1 226 ? -1.004 -0.889 -3.567 1.00 95.12 226 ILE A O 1
ATOM 1738 N N . LEU A 1 227 ? -3.254 -0.771 -3.550 1.00 95.44 227 LEU A N 1
ATOM 1739 C CA . LEU A 1 227 ? -3.371 -0.137 -4.865 1.00 95.44 227 LEU A CA 1
ATOM 1740 C C . LEU A 1 227 ? -2.714 1.246 -4.909 1.00 95.44 227 LEU A C 1
ATOM 1742 O O . LEU A 1 227 ? -2.076 1.563 -5.906 1.00 95.44 227 LEU A O 1
ATOM 1746 N N . ALA A 1 228 ? -2.835 2.046 -3.848 1.00 93.81 228 ALA A N 1
ATOM 1747 C CA . ALA A 1 228 ? -2.194 3.358 -3.765 1.00 93.81 228 ALA A CA 1
ATOM 1748 C C . ALA A 1 228 ? -0.662 3.244 -3.779 1.00 93.81 228 ALA A C 1
ATOM 1750 O O . ALA A 1 228 ? 0.012 3.948 -4.529 1.00 93.81 228 ALA A O 1
ATOM 1751 N N . SER A 1 229 ? -0.113 2.299 -3.012 1.00 92.75 229 SER A N 1
ATOM 1752 C CA . SER A 1 229 ? 1.329 2.026 -3.013 1.00 92.75 229 SER A CA 1
ATOM 1753 C C . SER A 1 229 ? 1.806 1.529 -4.367 1.00 92.75 229 SER A C 1
ATOM 1755 O O . SER A 1 229 ? 2.834 1.971 -4.869 1.00 92.75 229 SER A O 1
ATOM 1757 N N . PHE A 1 230 ? 1.051 0.608 -4.964 1.00 94.06 230 PHE A N 1
ATOM 1758 C CA . PHE A 1 230 ? 1.351 0.060 -6.275 1.00 94.06 230 PHE A CA 1
ATOM 1759 C C . PHE A 1 230 ? 1.361 1.144 -7.360 1.00 94.06 230 PHE A C 1
ATOM 1761 O O . PHE A 1 230 ? 2.329 1.223 -8.111 1.00 94.06 230 PHE A O 1
ATOM 1768 N N . ASP A 1 231 ? 0.349 2.013 -7.393 1.00 94.06 231 ASP A N 1
ATOM 1769 C CA . ASP A 1 231 ? 0.272 3.128 -8.341 1.00 94.06 231 ASP A CA 1
ATOM 1770 C C . ASP A 1 231 ? 1.475 4.071 -8.215 1.00 94.06 231 ASP A C 1
ATOM 1772 O O . ASP A 1 231 ? 2.103 4.409 -9.217 1.00 94.06 231 ASP A O 1
ATOM 1776 N N . LEU A 1 232 ? 1.863 4.419 -6.983 1.00 91.62 232 LEU A N 1
ATOM 1777 C CA . LEU A 1 232 ? 3.020 5.280 -6.747 1.00 91.62 232 LEU A CA 1
ATOM 1778 C C . LEU A 1 232 ? 4.329 4.628 -7.222 1.00 91.62 232 LEU A C 1
ATOM 1780 O O . LEU A 1 232 ? 5.132 5.295 -7.876 1.00 91.62 232 LEU A O 1
ATOM 1784 N N . ARG A 1 233 ? 4.523 3.325 -6.961 1.00 91.06 233 ARG A N 1
ATOM 1785 C CA . ARG A 1 233 ? 5.688 2.580 -7.472 1.00 91.06 233 ARG A CA 1
ATOM 1786 C C . ARG A 1 233 ? 5.720 2.582 -8.997 1.00 91.06 233 ARG A C 1
ATOM 1788 O O . ARG A 1 233 ? 6.772 2.851 -9.573 1.00 91.06 233 ARG A O 1
ATOM 1795 N N . VAL A 1 234 ? 4.586 2.300 -9.647 1.00 92.94 234 VAL A N 1
ATOM 1796 C CA . VAL A 1 234 ? 4.471 2.313 -11.114 1.00 92.94 234 VAL A CA 1
ATOM 1797 C C . VAL A 1 234 ? 4.842 3.686 -11.663 1.00 92.94 234 VAL A C 1
ATOM 1799 O O . VAL A 1 234 ? 5.716 3.764 -12.521 1.00 92.94 234 VAL A O 1
ATOM 1802 N N . ALA A 1 235 ? 4.253 4.760 -11.135 1.00 92.31 235 ALA A N 1
ATOM 1803 C CA . ALA A 1 235 ? 4.518 6.120 -11.598 1.00 92.31 235 ALA A CA 1
ATOM 1804 C C . ALA A 1 235 ? 6.010 6.489 -11.505 1.00 92.31 235 ALA A C 1
ATOM 1806 O O . ALA A 1 235 ? 6.569 7.060 -12.439 1.00 92.31 235 ALA A O 1
ATOM 1807 N N . GLN A 1 236 ? 6.676 6.113 -10.410 1.00 90.12 236 GLN A N 1
ATOM 1808 C CA . GLN A 1 236 ? 8.107 6.367 -10.223 1.00 90.12 236 GLN A CA 1
ATOM 1809 C C . GLN A 1 236 ? 8.977 5.548 -11.178 1.00 90.12 236 GLN A C 1
ATOM 1811 O O . GLN A 1 236 ? 9.945 6.071 -11.723 1.00 90.12 236 GLN A O 1
ATOM 1816 N N . TYR A 1 237 ? 8.648 4.269 -11.393 1.00 91.56 237 TYR A N 1
ATOM 1817 C CA . TYR A 1 237 ? 9.341 3.466 -12.399 1.00 91.56 237 TYR A CA 1
ATOM 1818 C C . TYR A 1 237 ? 9.182 4.070 -13.791 1.00 91.56 237 TYR A C 1
ATOM 1820 O O . TYR A 1 237 ? 10.167 4.196 -14.506 1.00 91.56 237 TYR A O 1
ATOM 1828 N N . GLU A 1 238 ? 7.971 4.465 -14.178 1.00 93.06 238 GLU A N 1
ATOM 1829 C CA . GLU A 1 238 ? 7.714 5.077 -15.484 1.00 93.06 238 GLU A CA 1
ATOM 1830 C C . GLU A 1 238 ? 8.487 6.379 -15.685 1.00 93.06 238 GLU A C 1
ATOM 1832 O O . GLU A 1 238 ? 9.058 6.589 -16.757 1.00 93.06 238 GLU A O 1
ATOM 1837 N N . GLU A 1 239 ? 8.526 7.237 -14.665 1.00 92.12 239 GLU A N 1
ATOM 1838 C CA . GLU A 1 239 ? 9.284 8.486 -14.693 1.00 92.12 239 GLU A CA 1
ATOM 1839 C C . GLU A 1 239 ? 10.784 8.221 -14.876 1.00 92.12 239 GLU A C 1
ATOM 1841 O O . GLU A 1 239 ? 11.386 8.746 -15.815 1.00 92.12 239 GLU A O 1
ATOM 1846 N N . ASP A 1 240 ? 11.368 7.351 -14.049 1.00 90.00 240 ASP A N 1
ATOM 1847 C CA . ASP A 1 240 ? 12.799 7.049 -14.102 1.00 90.00 240 ASP A CA 1
ATOM 1848 C C . ASP A 1 240 ? 13.169 6.298 -15.404 1.00 90.00 240 ASP A C 1
ATOM 1850 O O . ASP A 1 240 ? 14.207 6.576 -16.007 1.00 90.00 240 ASP A O 1
ATOM 1854 N N . ILE A 1 241 ? 12.313 5.393 -15.906 1.00 91.19 241 ILE A N 1
ATOM 1855 C CA . ILE A 1 241 ? 12.495 4.725 -17.211 1.00 91.19 241 ILE A CA 1
ATOM 1856 C C . ILE A 1 241 ? 12.498 5.759 -18.334 1.00 91.19 241 ILE A C 1
ATOM 1858 O O . ILE A 1 241 ? 13.382 5.729 -19.191 1.00 91.19 241 ILE A O 1
ATOM 1862 N N . LYS A 1 242 ? 11.533 6.684 -18.332 1.00 93.12 242 LYS A N 1
ATOM 1863 C CA . LYS A 1 242 ? 11.434 7.746 -19.336 1.00 93.12 242 LYS A CA 1
ATOM 1864 C C . LYS A 1 242 ? 12.652 8.666 -19.298 1.00 93.12 242 LYS A C 1
ATOM 1866 O O . LYS A 1 242 ? 13.168 9.040 -20.351 1.00 93.12 242 LYS A O 1
ATOM 1871 N N . GLU A 1 243 ? 13.133 9.010 -18.105 1.00 91.44 243 GLU A N 1
ATOM 1872 C CA . GLU A 1 243 ? 14.353 9.797 -17.939 1.00 91.44 243 GLU A CA 1
ATOM 1873 C C . GLU A 1 243 ? 15.560 9.059 -18.538 1.00 91.44 243 GLU A C 1
ATOM 1875 O O . GLU A 1 243 ? 16.273 9.619 -19.375 1.00 91.44 243 GLU A O 1
ATOM 1880 N N . LYS A 1 244 ? 15.761 7.784 -18.177 1.00 88.62 244 LYS A N 1
ATOM 1881 C CA . LYS A 1 244 ? 16.878 6.973 -18.687 1.00 88.62 244 LYS A CA 1
ATOM 1882 C C . LYS A 1 244 ? 16.805 6.722 -20.187 1.00 88.62 244 LYS A C 1
ATOM 1884 O O . LYS A 1 244 ? 17.851 6.696 -20.831 1.00 88.62 244 LYS A O 1
ATOM 1889 N N . ASP A 1 245 ? 15.613 6.576 -20.753 1.00 90.06 245 ASP A N 1
ATOM 1890 C CA . ASP A 1 245 ? 15.439 6.420 -22.198 1.00 90.06 245 ASP A CA 1
ATOM 1891 C C . ASP A 1 245 ? 15.783 7.714 -22.954 1.00 90.06 245 ASP A C 1
ATOM 1893 O O . ASP A 1 245 ? 16.476 7.677 -23.969 1.00 90.06 245 ASP A O 1
ATOM 1897 N N . SER A 1 246 ? 15.423 8.886 -22.413 1.00 92.44 246 SER A N 1
ATOM 1898 C CA . SER A 1 246 ? 15.771 10.183 -23.023 1.00 92.44 246 SER A CA 1
ATOM 1899 C C . SER A 1 246 ? 17.282 10.449 -23.092 1.00 92.44 246 SER A C 1
ATOM 1901 O O . SER A 1 246 ? 17.747 11.225 -23.926 1.00 92.44 246 SER A O 1
ATOM 1903 N N . GLN A 1 247 ? 18.055 9.781 -22.231 1.00 89.25 247 GLN A N 1
ATOM 1904 C CA . GLN A 1 247 ? 19.512 9.886 -22.148 1.00 89.25 247 GLN A CA 1
ATOM 1905 C C . GLN A 1 247 ? 20.230 8.846 -23.024 1.00 89.25 247 GLN A C 1
ATOM 1907 O O . GLN A 1 247 ? 21.456 8.798 -23.017 1.00 89.25 247 GLN A O 1
ATOM 1912 N N . ARG A 1 248 ? 19.504 8.014 -23.786 1.00 86.44 248 ARG A N 1
ATOM 1913 C CA . ARG A 1 248 ? 20.060 6.866 -24.525 1.00 86.44 248 ARG A CA 1
ATOM 1914 C C . ARG A 1 248 ? 21.125 7.224 -25.561 1.00 86.44 248 ARG A C 1
ATOM 1916 O O . ARG A 1 248 ? 22.004 6.416 -25.836 1.00 86.44 248 ARG A O 1
ATOM 1923 N N . SER A 1 249 ? 21.070 8.428 -26.125 1.00 83.62 249 SER A N 1
ATOM 1924 C CA . SER A 1 249 ? 22.068 8.925 -27.079 1.00 83.62 249 SER A CA 1
ATOM 1925 C C . SER A 1 249 ? 23.246 9.650 -26.419 1.00 83.62 249 SER A C 1
ATOM 1927 O O . SER A 1 249 ? 24.129 10.135 -27.125 1.00 83.62 249 SER A O 1
ATOM 1929 N N . LEU A 1 250 ? 23.243 9.813 -25.092 1.00 85.19 250 LEU A N 1
ATOM 1930 C CA . LEU A 1 250 ? 24.278 10.555 -24.379 1.00 85.19 250 LEU A CA 1
ATOM 1931 C C . LEU A 1 250 ? 25.440 9.633 -23.974 1.00 85.19 250 LEU A C 1
ATOM 1933 O O . LEU A 1 250 ? 25.209 8.500 -23.538 1.00 85.19 250 LEU A O 1
ATOM 1937 N N . PRO A 1 251 ? 26.696 10.116 -24.040 1.00 77.62 251 PRO A N 1
ATOM 1938 C CA . PRO A 1 251 ? 27.836 9.389 -23.493 1.00 77.62 251 PRO A CA 1
ATOM 1939 C C . PRO A 1 251 ? 27.641 9.091 -22.001 1.00 77.62 251 PRO A C 1
ATOM 1941 O O . PRO A 1 251 ? 27.264 9.973 -21.230 1.00 77.62 251 PRO A O 1
ATOM 1944 N N . GLY A 1 252 ? 27.924 7.855 -21.587 1.00 75.12 252 GLY A N 1
ATOM 1945 C CA . GLY A 1 252 ? 27.750 7.415 -20.198 1.00 75.12 252 GLY A CA 1
ATOM 1946 C C . GLY A 1 252 ? 26.358 6.868 -19.859 1.00 75.12 252 GLY A C 1
ATOM 1947 O O . GLY A 1 252 ? 26.100 6.572 -18.691 1.00 75.12 252 GLY A O 1
ATOM 1948 N N . TRP A 1 253 ? 25.473 6.698 -20.849 1.00 83.62 253 TRP A N 1
ATOM 1949 C CA . TRP A 1 253 ? 24.254 5.906 -20.680 1.00 83.62 253 TRP A CA 1
ATOM 1950 C C . TRP A 1 253 ? 24.579 4.473 -20.233 1.00 83.62 253 TRP A C 1
ATOM 1952 O O . TRP A 1 253 ? 25.636 3.942 -20.552 1.00 83.62 253 TRP A O 1
ATOM 1962 N N . ASN A 1 254 ? 23.687 3.847 -19.465 1.00 82.06 254 ASN A N 1
ATOM 1963 C CA . ASN A 1 254 ? 23.904 2.507 -18.922 1.00 82.06 254 ASN A CA 1
ATOM 1964 C C . ASN A 1 254 ? 22.676 1.630 -19.179 1.00 82.06 254 ASN A C 1
ATOM 1966 O O . ASN A 1 254 ? 21.635 1.803 -18.534 1.00 82.06 254 ASN A O 1
ATOM 1970 N N . PHE A 1 255 ? 22.823 0.669 -20.097 1.00 84.81 255 PHE A N 1
ATOM 1971 C CA . PHE A 1 255 ? 21.755 -0.268 -20.445 1.00 84.81 255 PHE A CA 1
ATOM 1972 C C . PHE A 1 255 ? 21.300 -1.102 -19.247 1.00 84.81 255 PHE A C 1
ATOM 1974 O O . PHE A 1 255 ? 20.101 -1.255 -19.045 1.00 84.81 255 PHE A O 1
ATOM 1981 N N . CYS A 1 256 ? 22.225 -1.608 -18.427 1.00 84.00 256 CYS A N 1
ATOM 1982 C CA . CYS A 1 256 ? 21.889 -2.441 -17.272 1.00 84.00 256 CYS A CA 1
ATOM 1983 C C . CYS A 1 256 ? 20.992 -1.690 -16.279 1.00 84.00 256 CYS A C 1
ATOM 1985 O O . CYS A 1 256 ? 20.014 -2.249 -15.795 1.00 84.00 256 CYS A O 1
ATOM 1987 N N . THR A 1 257 ? 21.271 -0.410 -16.018 1.00 85.00 257 THR A N 1
ATOM 1988 C CA . THR A 1 257 ? 20.426 0.437 -15.163 1.00 85.00 257 THR A CA 1
ATOM 1989 C C . THR A 1 257 ? 19.022 0.602 -15.748 1.00 85.00 257 THR A C 1
ATOM 1991 O O . THR A 1 257 ? 18.040 0.476 -15.022 1.00 85.00 257 THR A O 1
ATOM 1994 N N . PHE A 1 258 ? 18.912 0.856 -17.055 1.00 86.62 258 PHE A N 1
ATOM 1995 C CA . PHE A 1 258 ? 17.620 0.946 -17.743 1.00 86.62 258 PHE A CA 1
ATOM 1996 C C . PHE A 1 258 ? 16.852 -0.387 -17.711 1.00 86.62 258 PHE A C 1
ATOM 1998 O O . PHE A 1 258 ? 15.659 -0.410 -17.409 1.00 86.62 258 PHE A O 1
ATOM 2005 N N . PHE A 1 259 ? 17.548 -1.494 -17.973 1.00 88.31 259 PHE A N 1
ATOM 2006 C CA . PHE A 1 259 ? 17.001 -2.848 -17.963 1.00 88.31 259 PHE A CA 1
ATOM 2007 C C . PHE A 1 259 ? 16.432 -3.204 -16.587 1.00 88.31 259 PHE A C 1
ATOM 2009 O O . PHE A 1 259 ? 15.284 -3.622 -16.494 1.00 88.31 259 PHE A O 1
ATOM 2016 N N . ILE A 1 260 ? 17.192 -2.952 -15.517 1.00 87.19 260 ILE A N 1
ATOM 2017 C CA . ILE A 1 260 ? 16.772 -3.184 -14.127 1.00 87.19 260 ILE A CA 1
ATOM 2018 C C . ILE A 1 260 ? 15.490 -2.411 -13.787 1.00 87.19 260 ILE A C 1
ATOM 2020 O O . ILE A 1 260 ? 14.596 -2.953 -13.140 1.00 87.19 260 ILE A O 1
ATOM 2024 N N . LEU A 1 261 ? 15.374 -1.149 -14.216 1.00 89.25 261 LEU A N 1
ATOM 2025 C CA . LEU A 1 261 ? 14.170 -0.351 -13.961 1.00 89.25 261 LEU A CA 1
ATOM 2026 C C . LEU A 1 261 ? 12.944 -0.940 -14.669 1.00 89.25 261 LEU A C 1
ATOM 2028 O O . LEU A 1 261 ? 11.888 -1.084 -14.052 1.00 89.25 261 LEU A O 1
ATOM 2032 N N . LYS A 1 262 ? 13.087 -1.322 -15.944 1.00 91.44 262 LYS A N 1
ATOM 2033 C CA . LYS A 1 262 ? 12.010 -1.969 -16.706 1.00 91.44 262 LYS A CA 1
ATOM 2034 C C . LYS A 1 262 ? 11.633 -3.339 -16.136 1.00 91.44 262 LYS A C 1
ATOM 2036 O O . LYS A 1 262 ? 10.446 -3.633 -16.019 1.00 91.44 262 LYS A O 1
ATOM 2041 N N . GLU A 1 263 ? 12.612 -4.151 -15.738 1.00 90.06 263 GLU A N 1
ATOM 2042 C CA . GLU A 1 263 ? 12.377 -5.443 -15.083 1.00 90.06 263 GLU A CA 1
ATOM 2043 C C . GLU A 1 263 ? 11.640 -5.258 -13.753 1.00 90.06 263 GLU A C 1
ATOM 2045 O O . GLU A 1 263 ? 10.664 -5.956 -13.484 1.00 90.06 263 GLU A O 1
ATOM 2050 N N . GLY A 1 264 ? 12.052 -4.275 -12.946 1.00 89.31 264 GLY A N 1
ATOM 2051 C CA . GLY A 1 264 ? 11.390 -3.923 -11.692 1.00 89.31 264 GLY A CA 1
ATOM 2052 C C . GLY A 1 264 ? 9.914 -3.568 -11.882 1.00 89.31 264 GLY A C 1
ATOM 2053 O O . GLY A 1 264 ? 9.071 -4.039 -11.115 1.00 89.31 264 GLY A O 1
ATOM 2054 N N . LEU A 1 265 ? 9.591 -2.806 -12.933 1.00 92.06 265 LEU A N 1
ATOM 2055 C CA . LEU A 1 265 ? 8.213 -2.473 -13.297 1.00 92.06 265 LEU A CA 1
ATOM 2056 C C . LEU A 1 265 ? 7.412 -3.712 -13.736 1.00 92.06 265 LEU A C 1
ATOM 2058 O O . LEU A 1 265 ? 6.316 -3.936 -13.219 1.00 92.06 265 LEU A O 1
ATOM 2062 N N . ALA A 1 266 ? 7.963 -4.541 -14.631 1.00 91.88 266 ALA A N 1
ATOM 2063 C CA . ALA A 1 266 ? 7.321 -5.779 -15.093 1.00 91.88 266 ALA A CA 1
ATOM 2064 C C . ALA A 1 266 ? 7.034 -6.739 -13.926 1.00 91.88 266 ALA A C 1
ATOM 2066 O O . ALA A 1 266 ? 5.920 -7.241 -13.768 1.00 91.88 266 ALA A O 1
ATOM 2067 N N . ARG A 1 267 ? 8.006 -6.892 -13.025 1.00 89.06 267 ARG A N 1
ATOM 2068 C CA . ARG A 1 267 ? 7.867 -7.673 -11.793 1.00 89.06 267 ARG A CA 1
ATOM 2069 C C . ARG A 1 267 ? 6.834 -7.074 -10.838 1.00 89.06 267 ARG A C 1
ATOM 2071 O O . ARG A 1 267 ? 6.158 -7.794 -10.106 1.00 89.06 267 ARG A O 1
ATOM 2078 N N . GLY A 1 268 ? 6.693 -5.749 -10.816 1.00 89.62 268 GLY A N 1
ATOM 2079 C CA . GLY A 1 268 ? 5.618 -5.057 -10.105 1.00 89.62 268 GLY A CA 1
ATOM 2080 C C . GLY A 1 268 ? 4.239 -5.521 -10.579 1.00 89.62 268 GLY A C 1
ATOM 2081 O O . GLY A 1 268 ? 3.418 -5.911 -9.748 1.00 89.62 268 GLY A O 1
ATOM 2082 N N . PHE A 1 269 ? 4.016 -5.546 -11.898 1.00 92.19 269 PHE A N 1
ATOM 2083 C CA . PHE A 1 269 ? 2.781 -6.051 -12.508 1.00 92.19 269 PHE A CA 1
ATOM 2084 C C . PHE A 1 269 ? 2.537 -7.530 -12.194 1.00 92.19 269 PHE A C 1
ATOM 2086 O O . PHE A 1 269 ? 1.432 -7.897 -11.791 1.00 92.19 269 PHE A O 1
ATOM 2093 N N . GLU A 1 270 ? 3.572 -8.365 -12.294 1.00 90.19 270 GLU A N 1
ATOM 2094 C CA . GLU A 1 270 ? 3.493 -9.791 -11.956 1.00 90.19 270 GLU A CA 1
ATOM 2095 C C . GLU A 1 270 ? 3.040 -10.006 -10.501 1.00 90.19 270 GLU A C 1
ATOM 2097 O O . GLU A 1 270 ? 2.126 -10.789 -10.233 1.00 90.19 270 GLU A O 1
ATOM 2102 N N . ASN A 1 271 ? 3.619 -9.259 -9.553 1.00 87.81 271 ASN A N 1
ATOM 2103 C CA . ASN A 1 271 ? 3.307 -9.392 -8.128 1.00 87.81 271 ASN A CA 1
ATOM 2104 C C . ASN A 1 271 ? 1.840 -9.106 -7.794 1.00 87.81 271 ASN A C 1
ATOM 2106 O O . ASN A 1 271 ? 1.310 -9.713 -6.863 1.00 87.81 271 ASN A O 1
ATOM 2110 N N . VAL A 1 272 ? 1.191 -8.196 -8.527 1.00 90.25 272 VAL A N 1
ATOM 2111 C CA . VAL A 1 272 ? -0.229 -7.866 -8.334 1.00 90.25 272 VAL A CA 1
ATOM 2112 C C . VAL A 1 272 ? -1.173 -8.690 -9.219 1.00 90.25 272 VAL A C 1
ATOM 2114 O O . VAL A 1 272 ? -2.387 -8.527 -9.125 1.00 90.25 272 VAL A O 1
ATOM 2117 N N . GLY A 1 273 ? -0.640 -9.588 -10.055 1.00 89.56 273 GLY A N 1
ATOM 2118 C CA . GLY A 1 273 ? -1.422 -10.449 -10.946 1.00 89.56 273 GLY A CA 1
ATOM 2119 C C . GLY A 1 273 ? -1.834 -9.799 -12.270 1.00 89.56 273 GLY A C 1
ATOM 2120 O O . GLY A 1 273 ? -2.718 -10.314 -12.950 1.00 89.56 273 GLY A O 1
ATOM 2121 N N . LEU A 1 274 ? -1.208 -8.685 -12.659 1.00 91.62 274 LEU A N 1
ATOM 2122 C CA . LEU A 1 274 ? -1.399 -8.050 -13.967 1.00 91.62 274 LEU A CA 1
ATOM 2123 C C . LEU A 1 274 ? -0.470 -8.696 -15.003 1.00 91.62 274 LEU A C 1
ATOM 2125 O O . LEU A 1 274 ? 0.464 -8.075 -15.506 1.00 91.62 274 LEU A O 1
ATOM 2129 N N . PHE A 1 275 ? -0.707 -9.976 -15.287 1.00 91.00 275 PHE A N 1
ATOM 2130 C CA . PHE A 1 275 ? 0.206 -10.793 -16.090 1.00 91.00 275 PHE A CA 1
ATOM 2131 C C . PHE A 1 275 ? 0.359 -10.313 -17.535 1.00 91.00 275 PHE A C 1
ATOM 2133 O O . PHE A 1 275 ? 1.452 -10.428 -18.076 1.00 91.00 275 PHE A O 1
ATOM 2140 N N . ASP A 1 276 ? -0.677 -9.727 -18.138 1.00 92.38 276 ASP A N 1
ATOM 2141 C CA . ASP A 1 276 ? -0.589 -9.187 -19.501 1.00 92.38 276 ASP A CA 1
ATOM 2142 C C . ASP A 1 276 ? 0.354 -7.974 -19.574 1.00 92.38 276 ASP A C 1
ATOM 2144 O O . ASP A 1 276 ? 1.197 -7.888 -20.467 1.00 92.38 276 ASP A O 1
ATOM 2148 N N . ASP A 1 277 ? 0.251 -7.050 -18.608 1.00 92.69 277 ASP A N 1
ATOM 2149 C CA . ASP A 1 277 ? 1.146 -5.889 -18.520 1.00 92.69 277 ASP A CA 1
ATOM 2150 C C . ASP A 1 277 ? 2.584 -6.329 -18.164 1.00 92.69 277 ASP A C 1
ATOM 2152 O O . ASP A 1 277 ? 3.550 -5.767 -18.683 1.00 92.69 277 ASP A O 1
ATOM 2156 N N . ALA A 1 278 ? 2.737 -7.362 -17.324 1.00 92.00 278 ALA A N 1
ATOM 2157 C CA . ALA A 1 278 ? 4.038 -7.952 -17.004 1.00 92.00 278 ALA A CA 1
ATOM 2158 C C . ALA A 1 278 ? 4.691 -8.602 -18.235 1.00 92.00 278 ALA A C 1
ATOM 2160 O O . ALA A 1 278 ? 5.852 -8.326 -18.531 1.00 92.00 278 ALA A O 1
ATOM 2161 N N . LEU A 1 279 ? 3.938 -9.428 -18.970 1.00 93.38 279 LEU A N 1
ATOM 2162 C CA . LEU A 1 279 ? 4.409 -10.133 -20.161 1.00 93.38 279 LEU A CA 1
ATOM 2163 C C . LEU A 1 279 ? 4.874 -9.153 -21.237 1.00 93.38 279 LEU A C 1
ATOM 2165 O O . LEU A 1 279 ? 5.980 -9.300 -21.745 1.00 93.38 279 LEU A O 1
ATOM 2169 N N . ALA A 1 280 ? 4.086 -8.110 -21.512 1.00 92.81 280 ALA A N 1
ATOM 2170 C CA . ALA A 1 280 ? 4.484 -7.066 -22.452 1.00 92.81 280 ALA A CA 1
ATOM 2171 C C . ALA A 1 280 ? 5.813 -6.403 -22.042 1.00 92.81 280 ALA A C 1
ATOM 2173 O O . ALA A 1 280 ? 6.692 -6.197 -22.879 1.00 92.81 280 ALA A O 1
ATOM 2174 N N . GLY A 1 281 ? 5.998 -6.124 -20.746 1.00 90.19 281 GLY A N 1
ATOM 2175 C CA . GLY A 1 281 ? 7.260 -5.599 -20.224 1.00 90.19 281 GLY A CA 1
ATOM 2176 C C . GLY A 1 281 ? 8.441 -6.560 -20.413 1.00 90.19 281 GLY A C 1
ATOM 2177 O O . GLY A 1 281 ? 9.527 -6.127 -20.801 1.00 90.19 281 GLY A O 1
ATOM 2178 N N . TYR A 1 282 ? 8.239 -7.860 -20.183 1.00 94.06 282 TYR A N 1
ATOM 2179 C CA . TYR A 1 282 ? 9.272 -8.880 -20.385 1.00 94.06 282 TYR A CA 1
ATOM 2180 C C . TYR A 1 282 ? 9.623 -9.101 -21.862 1.00 94.06 282 TYR A C 1
ATOM 2182 O O . TYR A 1 282 ? 10.805 -9.241 -22.184 1.00 94.06 282 TYR A O 1
ATOM 2190 N N . ASP A 1 283 ? 8.645 -9.051 -22.766 1.00 93.94 283 ASP A N 1
ATOM 2191 C CA . ASP A 1 283 ? 8.878 -9.135 -24.211 1.00 93.94 283 ASP A CA 1
ATOM 2192 C C . ASP A 1 283 ? 9.724 -7.948 -24.705 1.00 93.94 283 ASP A C 1
ATOM 2194 O O . ASP A 1 283 ? 10.698 -8.129 -25.445 1.00 93.94 283 ASP A O 1
ATOM 2198 N N . GLU A 1 284 ? 9.420 -6.729 -24.241 1.00 91.75 284 GLU A N 1
ATOM 2199 C CA . GLU A 1 284 ? 10.224 -5.537 -24.538 1.00 91.75 284 GLU A CA 1
ATOM 2200 C C . GLU A 1 284 ? 11.663 -5.654 -24.017 1.00 91.75 284 GLU A C 1
ATOM 2202 O O . GLU A 1 284 ? 12.610 -5.246 -24.697 1.00 91.75 284 GLU A O 1
ATOM 2207 N N . LEU A 1 285 ? 11.839 -6.200 -22.810 1.00 91.06 285 LEU A N 1
ATOM 2208 C CA . LEU A 1 285 ? 13.154 -6.432 -22.210 1.00 91.06 285 LEU A CA 1
ATOM 2209 C C . LEU A 1 285 ? 13.968 -7.445 -23.015 1.00 91.06 285 LEU A C 1
ATOM 2211 O O . LEU A 1 285 ? 15.141 -7.189 -23.292 1.00 91.06 285 LEU A O 1
ATOM 2215 N N . SER A 1 286 ? 13.350 -8.554 -23.430 1.00 89.69 286 SER A N 1
ATOM 2216 C CA . SER A 1 286 ? 13.998 -9.572 -24.261 1.00 89.69 286 SER A CA 1
ATOM 2217 C C . SER A 1 286 ? 14.466 -8.976 -25.588 1.00 89.69 286 SER A C 1
ATOM 2219 O O . SER A 1 286 ? 15.635 -9.106 -25.951 1.00 89.69 286 SER A O 1
ATOM 2221 N N . ALA A 1 287 ? 13.587 -8.248 -26.282 1.00 88.50 287 ALA A N 1
ATOM 2222 C CA . ALA A 1 287 ? 13.929 -7.605 -27.548 1.00 88.50 287 ALA A CA 1
ATOM 2223 C C . ALA A 1 287 ? 15.039 -6.547 -27.388 1.00 88.50 287 ALA A C 1
ATOM 2225 O O . ALA A 1 287 ? 15.932 -6.439 -28.235 1.00 88.50 287 ALA A O 1
ATOM 2226 N N . GLY A 1 288 ? 15.003 -5.773 -26.296 1.00 86.00 288 GLY A N 1
ATOM 2227 C CA . GLY A 1 288 ? 16.024 -4.779 -25.968 1.00 86.00 288 GLY A CA 1
ATOM 2228 C C . GLY A 1 288 ? 17.391 -5.399 -25.672 1.00 86.00 288 GLY A C 1
ATOM 2229 O O . GLY A 1 288 ? 18.407 -4.881 -26.137 1.00 86.00 288 GLY A O 1
ATOM 2230 N N . LEU A 1 289 ? 17.419 -6.522 -24.950 1.00 87.44 289 LEU A N 1
ATOM 2231 C CA . LEU A 1 289 ? 18.641 -7.273 -24.665 1.00 87.44 289 LEU A CA 1
ATOM 2232 C C . LEU A 1 289 ? 19.249 -7.860 -25.942 1.00 87.44 289 LEU A C 1
ATOM 2234 O O . LEU A 1 289 ? 20.446 -7.700 -26.176 1.00 87.44 289 LEU A O 1
ATOM 2238 N N . ASP A 1 290 ? 18.430 -8.467 -26.802 1.00 84.94 290 ASP A N 1
ATOM 2239 C CA . ASP A 1 290 ? 18.885 -9.00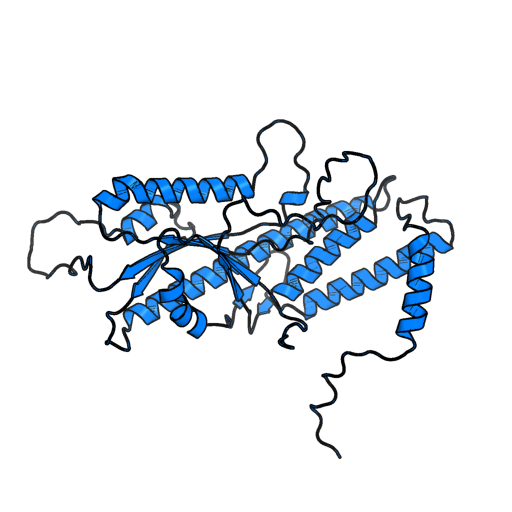1 -28.088 1.00 84.94 290 ASP A CA 1
ATOM 2240 C C . ASP A 1 290 ? 19.502 -7.911 -28.976 1.00 84.94 290 ASP A C 1
ATOM 2242 O O . ASP A 1 290 ? 20.497 -8.154 -29.662 1.00 84.94 290 ASP A O 1
ATOM 2246 N N . ALA A 1 291 ? 18.930 -6.703 -28.970 1.00 85.00 291 ALA A N 1
ATOM 2247 C CA . ALA A 1 291 ? 19.494 -5.556 -29.677 1.00 85.00 291 ALA A CA 1
ATOM 2248 C C . ALA A 1 291 ? 20.841 -5.119 -29.084 1.00 85.00 291 ALA A C 1
ATOM 2250 O O . ALA A 1 291 ? 21.802 -4.960 -29.832 1.00 85.00 291 ALA A O 1
ATOM 2251 N N . ALA A 1 292 ? 20.941 -5.004 -27.756 1.00 82.00 292 ALA A N 1
ATOM 2252 C CA . ALA A 1 292 ? 22.188 -4.637 -27.085 1.00 82.00 292 ALA A CA 1
ATOM 2253 C C . ALA A 1 292 ? 23.321 -5.644 -27.363 1.00 82.00 292 ALA A C 1
ATOM 2255 O O . ALA A 1 292 ? 24.464 -5.249 -27.591 1.00 82.00 292 ALA A O 1
ATOM 2256 N N . ILE A 1 293 ? 23.004 -6.944 -27.401 1.00 80.25 293 ILE A N 1
ATOM 2257 C CA . ILE A 1 293 ? 23.972 -7.998 -27.733 1.00 80.25 293 ILE A CA 1
ATOM 2258 C C . ILE A 1 293 ? 24.462 -7.859 -29.180 1.00 80.25 293 ILE A C 1
ATOM 2260 O O . ILE A 1 293 ? 25.663 -7.982 -29.425 1.00 80.25 293 ILE A O 1
ATOM 2264 N N . ARG A 1 294 ? 23.567 -7.592 -30.143 1.00 80.44 294 ARG A N 1
ATOM 2265 C CA . ARG A 1 294 ? 23.966 -7.381 -31.548 1.00 80.44 294 ARG A CA 1
ATOM 2266 C C . ARG A 1 294 ? 24.911 -6.189 -31.693 1.00 80.44 294 ARG A C 1
ATOM 2268 O O . ARG A 1 294 ? 25.977 -6.351 -32.279 1.00 80.44 294 ARG A O 1
ATOM 2275 N N . ASP A 1 295 ? 24.588 -5.057 -31.072 1.00 79.75 295 ASP A N 1
ATOM 2276 C CA . ASP A 1 295 ? 25.426 -3.850 -31.113 1.00 79.75 295 ASP A CA 1
ATOM 22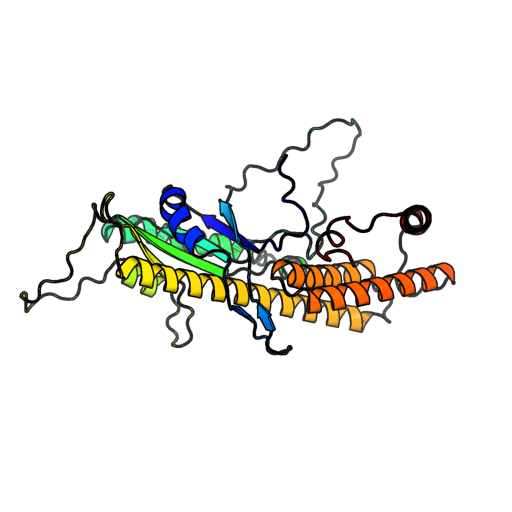77 C C . ASP A 1 295 ? 26.830 -4.089 -30.526 1.00 79.75 295 ASP A C 1
ATOM 2279 O O . ASP A 1 295 ? 27.822 -3.535 -31.008 1.00 79.75 295 ASP A O 1
ATOM 2283 N N . GLN A 1 296 ? 26.947 -4.935 -29.495 1.00 74.94 296 GLN A N 1
ATOM 2284 C CA . GLN A 1 296 ? 28.248 -5.340 -28.958 1.00 74.94 296 GLN A CA 1
ATOM 2285 C C . GLN A 1 296 ? 29.046 -6.215 -29.926 1.00 74.94 296 GLN A C 1
ATOM 2287 O O . GLN A 1 296 ? 30.242 -5.985 -30.100 1.00 74.94 296 GLN A O 1
ATOM 2292 N N . VAL A 1 297 ? 28.404 -7.212 -30.542 1.00 75.38 297 VAL A N 1
ATOM 2293 C CA . VAL A 1 297 ? 29.052 -8.115 -31.510 1.00 75.38 297 VAL A CA 1
ATOM 2294 C C . VAL A 1 297 ? 29.547 -7.341 -32.732 1.00 75.38 297 VAL A C 1
ATOM 2296 O O . VAL A 1 297 ? 30.621 -7.634 -33.252 1.00 75.38 297 VAL A O 1
ATOM 2299 N N . GLU A 1 298 ? 28.807 -6.317 -33.152 1.00 77.38 298 GLU A N 1
ATOM 2300 C CA . GLU A 1 298 ? 29.163 -5.435 -34.268 1.00 77.38 298 GLU A CA 1
ATOM 2301 C C . GLU A 1 298 ? 30.250 -4.398 -33.910 1.00 77.38 298 GLU A C 1
ATOM 2303 O O . GLU A 1 298 ? 30.665 -3.615 -34.762 1.0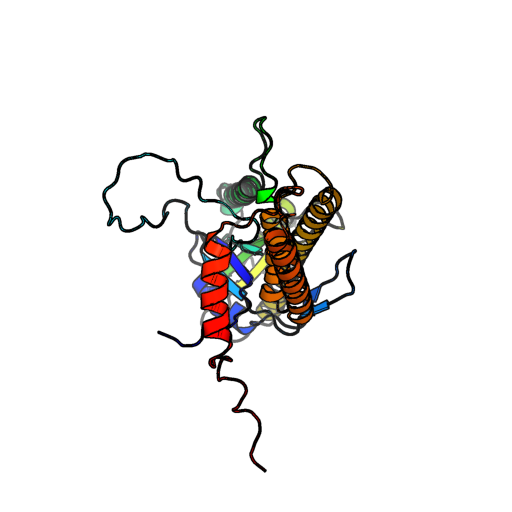0 77.38 298 GLU A O 1
ATOM 2308 N N . GLY A 1 299 ? 30.760 -4.400 -32.669 1.00 63.94 299 GLY A N 1
ATOM 2309 C CA . GLY A 1 299 ? 31.834 -3.507 -32.217 1.00 63.94 299 GLY A CA 1
ATOM 2310 C C . GLY A 1 299 ? 31.375 -2.086 -31.864 1.00 63.94 299 GLY A C 1
ATOM 2311 O O . GLY A 1 299 ? 32.206 -1.228 -31.565 1.00 63.94 299 GLY A O 1
ATOM 2312 N N . ASN A 1 300 ? 30.064 -1.834 -31.845 1.00 61.34 300 ASN A N 1
ATOM 2313 C CA . ASN A 1 300 ? 29.464 -0.543 -31.502 1.00 61.34 300 ASN A CA 1
ATOM 2314 C C . ASN A 1 300 ? 29.151 -0.393 -29.998 1.00 61.34 300 ASN A C 1
ATOM 2316 O O . ASN A 1 300 ? 28.810 0.700 -29.538 1.00 61.34 300 ASN A O 1
ATOM 2320 N N . GLY A 1 301 ? 29.308 -1.465 -29.211 1.00 54.06 301 GLY A N 1
ATOM 2321 C CA . GLY A 1 301 ? 28.944 -1.515 -27.787 1.00 54.06 301 GLY A CA 1
ATOM 2322 C C . GLY A 1 301 ? 29.642 -0.486 -26.883 1.00 54.06 301 GLY A C 1
ATOM 2323 O O . GLY A 1 301 ? 29.056 -0.044 -25.893 1.00 54.06 301 GLY A O 1
ATOM 2324 N N . GLY A 1 302 ? 30.855 -0.052 -27.244 1.00 53.09 302 GLY A N 1
ATOM 2325 C CA . GLY A 1 302 ? 31.637 0.928 -26.478 1.00 53.09 302 GLY A CA 1
ATOM 2326 C C . GLY A 1 302 ? 31.230 2.395 -26.685 1.00 53.09 302 GLY A C 1
ATOM 2327 O O . GLY A 1 302 ? 31.612 3.247 -25.888 1.00 53.09 302 GLY A O 1
ATOM 2328 N N . GLN A 1 303 ? 30.445 2.720 -27.720 1.00 52.69 303 GLN A N 1
ATOM 2329 C CA . GLN A 1 303 ? 30.105 4.118 -28.040 1.00 52.69 303 GLN A CA 1
ATOM 2330 C C . GLN A 1 303 ? 28.940 4.675 -27.207 1.00 52.69 303 GLN A C 1
ATOM 2332 O O . GLN A 1 303 ? 28.830 5.888 -27.056 1.00 52.69 303 GLN A O 1
ATOM 2337 N N . HIS A 1 304 ? 28.102 3.806 -26.630 1.00 52.12 304 HIS A N 1
ATOM 2338 C CA . HIS A 1 304 ? 26.863 4.207 -25.949 1.00 52.12 304 HIS A CA 1
ATOM 2339 C C . HIS A 1 304 ? 26.700 3.586 -24.549 1.00 52.12 304 HIS A C 1
ATOM 2341 O O . HIS A 1 304 ? 25.604 3.590 -24.008 1.00 52.12 304 HIS A O 1
ATOM 2347 N N . GLY A 1 305 ? 27.772 3.058 -23.940 1.00 50.78 305 GLY A N 1
ATOM 2348 C CA . GLY A 1 305 ? 27.755 2.558 -22.553 1.00 50.78 305 GLY A CA 1
ATOM 2349 C C . GLY A 1 305 ? 26.924 1.282 -22.323 1.00 50.78 305 GLY A C 1
ATOM 2350 O O . GLY A 1 305 ? 26.411 1.035 -21.230 1.00 50.78 305 GLY A O 1
ATOM 2351 N N . GLY A 1 306 ? 26.816 0.447 -23.361 1.00 52.09 306 GLY A N 1
ATOM 2352 C CA . GLY A 1 306 ? 26.144 -0.855 -23.345 1.00 52.09 306 GLY A CA 1
ATOM 2353 C C . GLY A 1 306 ? 27.091 -2.050 -23.198 1.00 52.09 306 GLY A C 1
ATOM 2354 O O . GLY A 1 306 ? 26.726 -3.151 -23.600 1.00 52.09 306 GLY A O 1
ATOM 2355 N N . GLU A 1 307 ? 28.311 -1.861 -22.683 1.00 55.00 307 GLU A N 1
ATOM 2356 C CA . GLU A 1 307 ? 29.268 -2.959 -22.503 1.00 55.00 307 GLU A CA 1
ATOM 2357 C C . GLU A 1 307 ? 28.769 -3.969 -21.447 1.00 55.00 307 GLU A C 1
ATOM 2359 O O . GLU A 1 307 ? 29.009 -3.831 -20.248 1.00 55.00 307 GLU A O 1
ATOM 2364 N N . LEU A 1 308 ? 28.054 -5.009 -21.889 1.00 57.47 308 LEU A N 1
ATOM 2365 C CA . LEU A 1 308 ? 27.827 -6.223 -21.109 1.00 57.47 308 LEU A CA 1
ATOM 2366 C C . LEU A 1 308 ? 29.168 -6.936 -20.910 1.00 57.47 308 LEU A C 1
ATOM 2368 O O . LEU A 1 308 ? 29.978 -7.031 -21.837 1.00 57.47 308 LEU A O 1
ATOM 2372 N N . LEU A 1 309 ? 29.386 -7.465 -19.704 1.00 53.34 309 LEU A N 1
ATOM 2373 C CA . LEU A 1 309 ? 30.591 -8.221 -19.363 1.00 53.34 309 LEU A CA 1
ATOM 2374 C C . LEU A 1 309 ? 30.808 -9.365 -20.362 1.00 53.34 309 LEU A C 1
ATOM 2376 O O . LEU A 1 309 ? 29.865 -10.066 -20.725 1.00 53.34 309 LEU A O 1
ATOM 2380 N N . THR A 1 310 ? 32.060 -9.613 -20.748 1.00 46.72 310 THR A N 1
ATOM 2381 C CA . THR A 1 310 ? 32.451 -10.640 -21.731 1.00 46.72 310 THR A CA 1
ATOM 2382 C C . THR A 1 310 ? 31.936 -12.042 -21.362 1.00 46.72 310 THR A C 1
ATOM 2384 O O . THR A 1 310 ? 31.607 -12.835 -22.244 1.00 46.72 310 THR A O 1
ATOM 2387 N N . SER A 1 311 ? 31.751 -12.324 -20.065 1.00 45.28 311 SER A N 1
ATOM 2388 C CA . SER A 1 311 ? 31.141 -13.556 -19.539 1.00 45.28 311 SER A CA 1
ATOM 2389 C C . SER A 1 311 ? 29.677 -13.769 -19.958 1.00 45.28 311 SER A C 1
ATOM 2391 O O . SER A 1 311 ? 29.210 -14.904 -19.938 1.00 45.28 311 SER A O 1
ATOM 2393 N N . SER A 1 312 ? 28.962 -12.715 -20.371 1.00 51.12 312 SER A N 1
ATOM 2394 C CA . SER A 1 312 ? 27.593 -12.791 -20.902 1.00 51.12 312 SER A CA 1
ATOM 2395 C C . SER A 1 312 ? 27.536 -13.637 -22.175 1.00 51.12 312 SER A C 1
ATOM 2397 O O . SER A 1 312 ? 26.649 -14.467 -22.321 1.00 51.12 312 SER A O 1
ATOM 2399 N N . SER A 1 313 ? 28.537 -13.525 -23.055 1.00 47.44 313 SER A N 1
ATOM 2400 C CA . SER A 1 313 ? 28.595 -14.300 -24.305 1.00 47.44 313 SER A CA 1
ATOM 2401 C C . SER A 1 313 ? 28.775 -15.809 -24.072 1.00 47.44 313 SER A C 1
ATOM 2403 O O . SER A 1 313 ? 28.140 -16.617 -24.745 1.00 47.44 313 SER A O 1
ATOM 2405 N N . ILE A 1 314 ? 29.570 -16.189 -23.066 1.00 50.00 314 ILE A N 1
ATOM 2406 C CA . ILE A 1 314 ? 29.800 -17.588 -22.670 1.00 50.00 314 ILE A CA 1
ATOM 2407 C C . ILE A 1 314 ? 28.551 -18.161 -21.989 1.00 50.00 314 ILE A C 1
ATOM 2409 O O . ILE A 1 314 ? 28.112 -19.257 -22.326 1.00 50.00 314 ILE A O 1
ATOM 2413 N N . LEU A 1 315 ? 27.936 -17.401 -21.075 1.00 49.50 315 LEU A N 1
ATOM 2414 C CA . LEU A 1 315 ? 26.689 -17.794 -20.413 1.00 49.50 315 LEU A CA 1
ATOM 2415 C C . LEU A 1 315 ? 25.513 -17.880 -21.394 1.00 49.50 315 LEU A C 1
ATOM 2417 O O . LEU A 1 315 ? 24.642 -18.722 -21.216 1.00 49.50 315 LEU A O 1
ATOM 2421 N N . LEU A 1 316 ? 25.499 -17.053 -22.441 1.00 49.75 316 LEU A N 1
ATOM 2422 C CA . LEU A 1 316 ? 24.490 -17.073 -23.498 1.00 49.75 316 LEU A CA 1
ATOM 2423 C C . LEU A 1 316 ? 24.649 -18.288 -24.420 1.00 49.75 316 LEU A C 1
ATOM 2425 O O . LEU A 1 316 ? 23.646 -18.872 -24.812 1.00 49.75 316 LEU A O 1
ATOM 2429 N N . GLU A 1 317 ? 25.873 -18.693 -24.764 1.00 50.91 317 GLU A N 1
ATOM 2430 C CA . GLU A 1 317 ? 26.111 -19.939 -25.510 1.00 50.91 317 GLU A CA 1
ATOM 2431 C C . GLU A 1 317 ? 25.705 -21.173 -24.691 1.00 50.91 317 GLU A C 1
ATOM 2433 O O . GLU A 1 317 ? 25.082 -22.097 -25.220 1.00 50.91 317 GLU A O 1
ATOM 2438 N N . GLU A 1 318 ? 25.954 -21.150 -23.381 1.00 48.78 318 GLU A N 1
ATOM 2439 C CA . GLU A 1 318 ? 25.499 -22.193 -22.458 1.00 48.78 318 GLU A CA 1
ATOM 2440 C C . GLU A 1 318 ? 23.961 -22.184 -22.311 1.00 48.78 318 GLU A C 1
ATOM 2442 O O . GLU A 1 318 ? 23.313 -23.230 -22.393 1.00 48.78 318 GLU A O 1
ATOM 2447 N N . ALA A 1 319 ? 23.347 -20.999 -22.208 1.00 47.56 319 ALA A N 1
ATOM 2448 C CA . ALA A 1 319 ? 21.897 -20.823 -22.140 1.00 47.56 319 ALA A CA 1
ATOM 2449 C C . ALA A 1 319 ? 21.198 -21.211 -23.452 1.00 47.56 319 ALA A C 1
ATOM 2451 O O . ALA A 1 319 ? 20.154 -21.849 -23.412 1.00 47.56 319 ALA A O 1
ATOM 2452 N N . LYS A 1 320 ? 21.778 -20.909 -24.621 1.00 45.75 320 LYS A N 1
ATOM 2453 C CA . LYS A 1 320 ? 21.280 -21.341 -25.941 1.00 45.75 320 LYS A CA 1
ATOM 2454 C C . LYS A 1 320 ? 21.405 -22.853 -26.131 1.00 45.75 320 LYS A C 1
ATOM 2456 O O . LYS A 1 320 ? 20.516 -23.463 -26.730 1.00 45.75 320 LYS A O 1
ATOM 2461 N N . LYS A 1 321 ? 22.470 -23.471 -25.605 1.00 42.88 321 LYS A N 1
ATOM 2462 C CA . LYS A 1 321 ? 22.613 -24.936 -25.531 1.00 42.88 321 LYS A CA 1
ATOM 2463 C C . LYS A 1 321 ? 21.528 -25.572 -24.667 1.00 42.88 321 LYS A C 1
ATOM 2465 O O . LYS A 1 321 ? 20.997 -26.608 -25.054 1.00 42.88 321 LYS A O 1
ATOM 2470 N N . HIS A 1 322 ? 21.189 -24.963 -23.533 1.00 39.09 322 HIS A N 1
ATOM 2471 C CA . HIS A 1 322 ? 20.114 -25.437 -22.656 1.00 39.09 322 HIS A CA 1
ATOM 2472 C C . HIS A 1 322 ? 18.707 -25.109 -23.183 1.00 39.09 322 HIS A C 1
ATOM 2474 O O . HIS A 1 322 ? 17.799 -25.908 -23.015 1.00 39.09 322 HIS A O 1
ATOM 2480 N N . TRP A 1 323 ? 18.519 -24.009 -23.915 1.00 36.31 323 TRP A N 1
ATOM 2481 C CA . TRP A 1 323 ? 17.237 -23.629 -24.523 1.00 36.31 323 TRP A CA 1
ATOM 2482 C C . TRP A 1 323 ? 16.811 -24.559 -25.672 1.00 36.31 323 TRP A C 1
ATOM 2484 O O . TRP A 1 323 ? 15.624 -24.716 -25.949 1.00 36.31 323 TRP A O 1
ATOM 2494 N N . ARG A 1 324 ? 17.769 -25.203 -26.355 1.00 37.38 324 ARG A N 1
ATOM 2495 C CA . ARG A 1 324 ? 17.492 -26.185 -27.422 1.00 37.38 324 ARG A CA 1
ATOM 2496 C C . ARG A 1 324 ? 17.110 -27.581 -26.919 1.00 37.38 324 ARG A C 1
ATOM 2498 O O . ARG A 1 324 ? 16.749 -28.418 -27.744 1.00 37.38 324 ARG A O 1
ATOM 2505 N N . LEU A 1 325 ? 17.196 -27.843 -25.618 1.00 36.62 325 LEU A N 1
ATOM 2506 C CA . LEU A 1 325 ? 16.888 -29.138 -25.020 1.00 36.62 325 LEU A CA 1
ATOM 2507 C C . LEU A 1 325 ? 15.912 -28.924 -23.861 1.00 36.62 325 LEU A C 1
ATOM 2509 O O . LEU A 1 325 ? 16.329 -28.627 -22.752 1.00 36.62 325 LEU A O 1
ATOM 2513 N N . ASP A 1 326 ? 14.620 -29.047 -24.177 1.00 40.62 326 ASP A N 1
ATOM 2514 C CA . ASP A 1 326 ? 13.496 -29.338 -23.278 1.00 40.62 326 ASP A CA 1
ATOM 2515 C C . ASP A 1 326 ? 13.581 -28.803 -21.840 1.00 40.62 326 ASP A C 1
ATOM 2517 O O . ASP A 1 326 ? 14.212 -29.433 -21.000 1.00 40.62 326 ASP A O 1
ATOM 2521 N N . LEU A 1 327 ? 12.822 -27.740 -21.527 1.00 32.69 327 LEU A N 1
ATOM 2522 C CA . LEU A 1 327 ? 12.132 -27.557 -20.233 1.00 32.69 327 LEU A CA 1
ATOM 2523 C C . LEU A 1 327 ? 11.181 -26.345 -20.279 1.00 32.69 327 LEU A C 1
ATOM 2525 O O . LEU A 1 327 ? 11.402 -25.294 -19.687 1.00 32.69 327 LEU A O 1
ATOM 2529 N N . TRP A 1 328 ? 10.047 -26.534 -20.953 1.00 27.44 328 TRP A N 1
ATOM 2530 C CA . TRP A 1 328 ? 8.802 -25.905 -20.508 1.00 27.44 328 TRP A CA 1
ATOM 2531 C C . TRP A 1 328 ? 8.457 -26.473 -19.116 1.00 27.44 328 TRP A C 1
ATOM 2533 O O . TRP A 1 328 ? 8.576 -27.692 -18.936 1.00 27.44 328 TRP A O 1
ATOM 2543 N N . PRO A 1 329 ? 8.001 -25.677 -18.129 1.00 33.69 329 PRO A N 1
ATOM 2544 C CA . PRO A 1 329 ? 7.445 -26.230 -16.899 1.00 33.69 329 PRO A CA 1
ATOM 2545 C C . PRO A 1 329 ? 6.286 -27.166 -17.259 1.00 33.69 329 PRO A C 1
ATOM 2547 O O . PRO A 1 329 ? 5.253 -26.730 -17.764 1.00 33.69 329 PRO A O 1
ATOM 2550 N N . MET A 1 330 ? 6.465 -28.468 -17.027 1.00 27.88 330 MET A N 1
ATOM 2551 C CA . MET A 1 330 ? 5.574 -29.585 -17.383 1.00 27.88 330 MET A CA 1
ATOM 2552 C C . MET A 1 330 ? 4.141 -29.541 -16.792 1.00 27.88 330 MET A C 1
ATOM 2554 O O . MET A 1 330 ? 3.496 -30.577 -16.644 1.00 27.88 330 MET A O 1
ATOM 2558 N N . THR A 1 331 ? 3.572 -28.380 -16.478 1.00 31.91 331 THR A N 1
ATOM 2559 C CA . THR A 1 331 ? 2.299 -28.282 -15.747 1.00 31.91 331 THR A CA 1
ATOM 2560 C C . THR A 1 331 ? 1.086 -27.971 -16.636 1.00 31.91 331 THR A C 1
ATOM 2562 O O . THR A 1 331 ? -0.041 -28.194 -16.212 1.00 31.91 331 THR A O 1
ATOM 2565 N N . VAL A 1 332 ? 1.256 -27.570 -17.904 1.00 31.11 332 VAL A N 1
ATOM 2566 C CA . VAL A 1 332 ? 0.112 -27.174 -18.770 1.00 31.11 332 VAL A CA 1
ATOM 2567 C C . VAL A 1 332 ? -0.377 -28.292 -19.713 1.00 31.11 332 VAL A C 1
ATOM 2569 O O . VAL A 1 332 ? -1.321 -28.110 -20.472 1.00 31.11 332 VAL A O 1
ATOM 2572 N N . ARG A 1 333 ? 0.178 -29.511 -19.636 1.00 29.83 333 ARG A N 1
ATOM 2573 C CA . ARG A 1 333 ? -0.266 -30.652 -20.472 1.00 29.83 333 ARG A CA 1
ATOM 2574 C C . ARG A 1 333 ? -1.266 -31.610 -19.807 1.00 29.83 333 ARG A C 1
ATOM 2576 O O . ARG A 1 333 ? -1.577 -32.644 -20.383 1.00 29.83 333 ARG A O 1
ATOM 2583 N N . LYS A 1 334 ? -1.791 -31.281 -18.619 1.00 31.64 334 LYS A N 1
ATOM 2584 C CA . LYS A 1 334 ? -2.786 -32.107 -17.897 1.00 31.64 334 LYS A CA 1
ATOM 2585 C C . LYS A 1 334 ? -4.237 -31.607 -17.974 1.00 31.64 334 LYS A C 1
ATOM 2587 O O . LYS A 1 334 ? -5.092 -32.184 -17.314 1.00 31.64 334 LYS A O 1
ATOM 2592 N N . LEU A 1 335 ? -4.536 -30.576 -18.768 1.00 29.42 335 LEU A N 1
ATOM 2593 C CA . LEU A 1 335 ? -5.883 -29.982 -18.838 1.00 29.42 335 LEU A CA 1
ATOM 2594 C C . LEU A 1 335 ? -6.602 -30.144 -20.188 1.00 29.42 335 LEU A C 1
ATOM 2596 O O . LEU A 1 335 ? -7.560 -29.429 -20.455 1.00 29.42 335 LEU A O 1
ATOM 2600 N N . ILE A 1 336 ? -6.204 -31.109 -21.020 1.00 32.62 336 ILE A N 1
ATOM 2601 C CA . ILE A 1 336 ? -6.949 -31.452 -22.242 1.00 32.62 336 ILE A CA 1
ATOM 2602 C C . ILE A 1 336 ? -7.257 -32.956 -22.201 1.00 32.62 336 ILE A C 1
ATOM 2604 O O . ILE A 1 336 ? -6.313 -33.751 -22.205 1.00 32.62 336 ILE A O 1
ATOM 2608 N N . PRO A 1 337 ? -8.533 -33.376 -22.090 1.00 29.36 337 PRO A N 1
ATOM 2609 C CA . PRO A 1 337 ? -8.886 -34.788 -22.159 1.00 29.36 337 PRO A CA 1
ATOM 2610 C C . PRO A 1 337 ? -8.649 -35.320 -23.582 1.00 29.36 337 PRO A C 1
ATOM 2612 O O . PRO A 1 337 ? -8.774 -34.561 -24.545 1.00 29.36 337 PRO A O 1
ATOM 2615 N N . PRO A 1 338 ? -8.295 -36.606 -23.728 1.00 37.50 338 PRO A N 1
ATOM 2616 C CA . PRO A 1 338 ? -7.901 -37.158 -25.013 1.00 37.50 338 PRO A CA 1
ATOM 2617 C C . PRO A 1 338 ? -9.118 -37.346 -25.923 1.00 37.50 338 PRO A C 1
ATOM 2619 O O . PRO A 1 338 ? -10.108 -37.954 -25.516 1.00 37.50 338 PRO A O 1
ATOM 2622 N N . ASN A 1 339 ? -9.000 -36.867 -27.159 1.00 32.53 339 ASN A N 1
ATOM 2623 C CA . ASN A 1 339 ? -9.559 -37.505 -28.349 1.00 32.53 339 ASN A CA 1
ATOM 2624 C C . ASN A 1 339 ? -8.551 -37.368 -29.484 1.00 32.53 339 ASN A C 1
ATOM 2626 O O . ASN A 1 339 ? -8.055 -36.233 -29.677 1.00 32.53 339 ASN A O 1
#

Sequence (339 aa):
MDPSQAASSNVTVEYTDPSGLFPQIQSIIESKLPLKNLHWKSPTRPVRSIESLRIGFVSAQPESAEPKPSSDGAGTGTVTHRRHQIPGLRQTPYLKVFLLRCDDNDTYKATARKTLREWIKAQGASSTSQSTGTAGSSQEKHDAFEWLILHVVQDGDGAEKAPTPTSKWGRGTTTILEKVKADFNGSSKTAVDRVAQLRLPKTGTTKSPELAEQLEDLIDKMKNGILASFDLRVAQYEEDIKEKDSQRSLPGWNFCTFFILKEGLARGFENVGLFDDALAGYDELSAGLDAAIRDQVEGNGGQHGGELLTSSSILLEEAKKHWRLDLWPMTVRKLIPPN